Protein AF-F4D5K7-F1 (afdb_monomer)

Nearest PDB structures (foldseek):
  7n5a-assembly1_B  TM=2.564E-01  e=3.211E+00  Arabidopsis thaliana
  3zx6-assembly1_B  TM=2.500E-01  e=8.497E+00  Archaeoglobus fulgidus DSM 4304

Radius of gyration: 48.12 Å; Cα contacts (8 Å, |Δi|>4): 92; chains: 1; bounding box: 113×35×140 Å

Foldseek 3Di:
DPPVVVVVVVVVVVCVVPPPVNCCVVVCVVVVVCCVPPPVVVVVVVVVVVVVVVVVVVLVVLVVVLVVVCCVPQVVVLVVVLVVLVVVLVVQLVVLVVVLVVQLCVQLVVLVVVLVVVLVVVLVVVVVVVDDPVVSVVVSVVSVVVSVVVSVVSSVVSLVVSLVVSLVSNLVSVVVSLVSLVVSLVSVQQDDGPSRDHDGDPDDSPDDSVVVSVVSVVVSVVSCVVVVVVVVVVVVPD

pLDDT: mean 81.17, std 12.59, range [33.88, 93.0]

Organism: NCBI:txid585538

Structure (mmCIF, N/CA/C/O backbone):
data_AF-F4D5K7-F1
#
_entry.id   AF-F4D5K7-F1
#
loop_
_atom_site.group_PDB
_atom_site.id
_atom_site.type_symbol
_atom_site.label_atom_id
_atom_site.label_alt_id
_atom_site.label_comp_id
_atom_site.label_asym_id
_atom_site.label_entity_id
_atom_site.label_seq_id
_atom_site.pdbx_PDB_ins_code
_atom_site.Cartn_x
_atom_site.Cartn_y
_atom_site.Cartn_z
_atom_site.occupancy
_atom_site.B_iso_or_equiv
_atom_site.auth_seq_id
_atom_site.auth_comp_id
_atom_site.auth_asym_id
_atom_site.auth_atom_id
_atom_site.pdbx_PDB_model_num
ATOM 1 N N . MET A 1 1 ? 72.194 27.442 -65.075 1.00 50.44 1 MET A N 1
ATOM 2 C CA . MET A 1 1 ? 71.090 27.425 -66.059 1.00 50.44 1 MET A CA 1
ATOM 3 C C . MET A 1 1 ? 69.803 27.308 -65.268 1.00 50.44 1 MET A C 1
ATOM 5 O O . MET A 1 1 ? 69.753 26.455 -64.394 1.00 50.44 1 MET A O 1
ATOM 9 N N . LEU A 1 2 ? 68.841 28.211 -65.470 1.00 51.75 2 LEU A N 1
ATOM 10 C CA . LEU A 1 2 ? 67.564 28.184 -64.749 1.00 51.75 2 LEU A CA 1
ATOM 11 C C . LEU A 1 2 ? 66.721 27.008 -65.289 1.00 51.75 2 LEU A C 1
ATOM 13 O O . LEU A 1 2 ? 66.330 27.071 -66.461 1.00 51.75 2 LEU A O 1
ATOM 17 N N . PRO A 1 3 ? 66.452 25.957 -64.486 1.00 57.88 3 PRO A N 1
ATOM 18 C CA . PRO A 1 3 ? 65.770 24.730 -64.930 1.00 57.88 3 PRO A CA 1
ATOM 19 C C . PRO A 1 3 ? 64.369 24.975 -65.504 1.00 57.88 3 PRO A C 1
ATOM 21 O O . PRO A 1 3 ? 63.861 24.185 -66.295 1.00 57.88 3 PRO A O 1
ATOM 24 N N . GLU A 1 4 ? 63.754 26.096 -65.135 1.00 59.81 4 GLU A N 1
ATOM 25 C CA . GLU A 1 4 ? 62.434 26.493 -65.612 1.00 59.81 4 GLU A CA 1
ATOM 26 C C . GLU A 1 4 ? 62.419 26.791 -67.117 1.00 59.81 4 GLU A C 1
ATOM 28 O O . GLU A 1 4 ? 61.474 26.414 -67.807 1.00 59.81 4 GLU A O 1
ATOM 33 N N . SER A 1 5 ? 63.472 27.406 -67.667 1.00 69.94 5 SER A N 1
ATOM 34 C CA . SER A 1 5 ? 63.449 27.882 -69.060 1.00 69.94 5 SER A CA 1
ATOM 35 C C . SER A 1 5 ? 63.422 26.755 -70.103 1.00 69.94 5 SER A C 1
ATOM 37 O O . SER A 1 5 ? 62.760 26.892 -71.134 1.00 69.94 5 SER A O 1
ATOM 39 N N . ASP A 1 6 ? 64.071 25.621 -69.824 1.00 78.06 6 ASP A N 1
ATOM 40 C CA . ASP A 1 6 ? 64.085 24.462 -70.724 1.00 78.06 6 ASP A CA 1
ATOM 41 C C . ASP A 1 6 ? 62.789 23.652 -70.629 1.00 78.06 6 ASP A C 1
ATOM 43 O O . ASP A 1 6 ? 62.284 23.172 -71.646 1.00 78.06 6 ASP A O 1
ATOM 47 N N . PHE A 1 7 ? 62.185 23.570 -69.439 1.00 82.25 7 PHE A N 1
ATOM 48 C CA . PHE A 1 7 ? 60.860 22.979 -69.265 1.00 82.25 7 PHE A CA 1
ATOM 49 C C . PHE A 1 7 ? 59.802 23.728 -70.084 1.00 82.25 7 PHE A C 1
ATOM 51 O O . PHE A 1 7 ? 59.058 23.101 -70.840 1.00 82.25 7 PHE A O 1
ATOM 58 N N . TYR A 1 8 ? 59.763 25.063 -70.000 1.00 82.31 8 TYR A N 1
ATOM 59 C CA . TYR A 1 8 ? 58.801 25.864 -70.762 1.00 82.31 8 TYR A CA 1
ATOM 60 C C . TYR A 1 8 ? 59.018 25.752 -72.278 1.00 82.31 8 TYR A C 1
ATOM 62 O O . TYR A 1 8 ? 58.044 25.593 -73.013 1.00 82.31 8 TYR A O 1
ATOM 70 N N . LYS A 1 9 ? 60.273 25.738 -72.751 1.00 82.94 9 LYS A N 1
ATOM 71 C CA . LYS A 1 9 ? 60.591 25.517 -74.175 1.00 82.94 9 LYS A CA 1
ATOM 72 C C . LYS A 1 9 ? 60.162 24.135 -74.664 1.00 82.94 9 LYS A C 1
ATOM 74 O O . LYS A 1 9 ? 59.579 24.021 -75.740 1.00 82.94 9 LYS A O 1
ATOM 79 N N . ASN A 1 10 ? 60.426 23.086 -73.888 1.00 83.81 10 ASN A N 1
ATOM 80 C CA . ASN A 1 10 ? 60.036 21.721 -74.245 1.00 83.81 10 ASN A CA 1
ATOM 81 C C . ASN A 1 10 ? 58.513 21.540 -74.210 1.00 83.81 10 ASN A C 1
ATOM 83 O O . ASN A 1 10 ? 57.954 20.914 -75.107 1.00 83.81 10 ASN A O 1
ATOM 87 N N . LYS A 1 11 ? 57.831 22.152 -73.235 1.00 82.94 11 LYS A N 1
ATOM 88 C CA . LYS A 1 11 ? 56.366 22.216 -73.182 1.00 82.94 11 LYS A CA 1
ATOM 89 C C . LYS A 1 11 ? 55.796 22.899 -74.425 1.00 82.94 11 LYS A C 1
ATOM 91 O O . LYS A 1 11 ? 54.847 22.389 -75.005 1.00 82.94 11 LYS A O 1
ATOM 96 N N . GLN A 1 12 ? 56.375 24.021 -74.848 1.00 81.81 12 GLN A N 1
ATOM 97 C CA . GLN A 1 12 ? 55.914 24.751 -76.028 1.00 81.81 12 GLN A CA 1
ATOM 98 C C . GLN A 1 12 ? 56.064 23.914 -77.307 1.00 81.81 12 GLN A C 1
ATOM 100 O O . GLN A 1 12 ? 55.088 23.752 -78.029 1.00 81.81 12 GLN A O 1
ATOM 105 N N . LYS A 1 13 ? 57.224 23.275 -77.517 1.00 84.00 13 LYS A N 1
ATOM 106 C CA . LYS A 1 13 ? 57.445 22.349 -78.646 1.00 84.00 13 LYS A CA 1
ATOM 107 C C . LYS A 1 13 ? 56.485 21.156 -78.643 1.00 84.00 13 LYS A C 1
ATOM 109 O O . LYS A 1 13 ? 56.036 20.714 -79.693 1.00 84.00 13 LYS A O 1
ATOM 114 N N . PHE A 1 14 ? 56.168 20.623 -77.465 1.00 83.31 14 PHE A N 1
ATOM 115 C CA . PHE A 1 14 ? 55.201 19.536 -77.327 1.00 83.31 14 PHE A CA 1
ATOM 116 C C . PHE A 1 14 ? 53.781 19.984 -77.700 1.00 83.31 14 PHE A C 1
ATOM 118 O O . PHE A 1 14 ? 53.085 19.266 -78.413 1.00 83.31 14 PHE A O 1
ATOM 125 N N . LEU A 1 15 ? 53.373 21.181 -77.265 1.00 83.38 15 LEU A N 1
ATOM 126 C CA . LEU A 1 15 ? 52.055 21.751 -77.563 1.00 83.38 15 LEU A CA 1
ATOM 127 C C . LEU A 1 15 ? 51.905 22.237 -79.015 1.00 83.38 15 LEU A C 1
ATOM 129 O O . LEU A 1 15 ? 50.786 22.322 -79.515 1.00 83.38 15 LEU A O 1
ATOM 133 N N . GLU A 1 16 ? 53.013 22.524 -79.702 1.00 82.75 16 GLU A N 1
ATOM 134 C CA . GLU A 1 16 ? 53.033 22.746 -81.155 1.00 82.75 16 GLU A CA 1
ATOM 135 C C . GLU A 1 16 ? 52.698 21.463 -81.935 1.00 82.75 16 GLU A C 1
ATOM 137 O O . GLU A 1 16 ? 52.062 21.539 -82.985 1.00 82.75 16 GLU A O 1
ATOM 142 N N . PHE A 1 17 ? 53.089 20.291 -81.415 1.00 80.56 17 PHE A N 1
ATOM 143 C CA . PHE A 1 17 ? 52.845 18.990 -82.049 1.00 80.56 17 PHE A CA 1
ATOM 144 C C . PHE A 1 17 ? 51.504 18.363 -81.636 1.00 80.56 17 PHE A C 1
ATOM 146 O O . PHE A 1 17 ? 50.812 17.781 -82.466 1.00 80.56 17 PHE A O 1
ATOM 153 N N . PHE A 1 18 ? 51.123 18.499 -80.363 1.00 80.62 18 PHE A N 1
ATOM 154 C CA . PHE A 1 18 ? 49.835 18.065 -79.827 1.00 80.62 18 PHE A CA 1
ATOM 155 C C . PHE A 1 18 ? 49.090 19.258 -79.241 1.00 80.62 18 PHE A C 1
ATOM 157 O O . PHE A 1 18 ? 49.419 19.738 -78.153 1.00 80.62 18 PHE A O 1
ATOM 164 N N . LYS A 1 19 ? 48.048 19.715 -79.939 1.00 85.62 19 LYS A N 1
ATOM 165 C CA . LYS A 1 19 ? 47.222 20.822 -79.449 1.00 85.62 19 LYS A CA 1
ATOM 166 C C . LYS A 1 19 ? 46.573 20.460 -78.113 1.00 85.62 19 LYS A C 1
ATOM 168 O O . LYS A 1 19 ? 46.226 19.305 -77.860 1.00 85.62 19 LYS A O 1
ATOM 173 N N . VAL A 1 20 ? 46.382 21.467 -77.265 1.00 80.88 20 VAL A N 1
ATOM 174 C CA . VAL A 1 20 ? 45.812 21.311 -75.917 1.00 80.88 20 VAL A CA 1
ATOM 175 C C . VAL A 1 20 ? 44.449 20.616 -75.967 1.00 80.88 20 VAL A C 1
ATOM 177 O O . VAL A 1 20 ? 44.166 19.758 -75.134 1.00 80.88 20 VAL A O 1
ATOM 180 N N . GLU A 1 21 ? 43.630 20.922 -76.970 1.00 79.88 21 GLU A N 1
ATOM 181 C CA . GLU A 1 21 ? 42.302 20.339 -77.157 1.00 79.88 21 GLU A CA 1
ATOM 182 C C . GLU A 1 21 ? 42.375 18.849 -77.518 1.00 79.88 21 GLU A C 1
ATOM 184 O O . GLU A 1 21 ? 41.589 18.052 -77.007 1.00 79.88 21 GLU A O 1
ATOM 189 N N . GLU A 1 22 ? 43.349 18.447 -78.342 1.00 82.69 22 GLU A N 1
ATOM 190 C CA . GLU A 1 22 ? 43.575 17.038 -78.685 1.00 82.69 22 GLU A CA 1
ATOM 191 C C . GLU A 1 22 ? 44.079 16.240 -77.482 1.00 82.69 22 GLU A C 1
ATOM 193 O O . GLU A 1 22 ? 43.657 15.101 -77.276 1.00 82.69 22 GLU A O 1
ATOM 198 N N . LEU A 1 23 ? 44.944 16.837 -76.657 1.00 85.12 23 LEU A N 1
ATOM 199 C CA . LEU A 1 23 ? 45.414 16.235 -75.408 1.00 85.12 23 LEU A CA 1
ATOM 200 C C . LEU A 1 23 ? 44.280 16.101 -74.388 1.00 85.12 23 LEU A C 1
ATOM 202 O O . LEU A 1 23 ? 44.156 15.063 -73.739 1.00 85.12 23 LEU A O 1
ATOM 206 N N . LEU A 1 24 ? 43.424 17.116 -74.261 1.00 83.19 24 LEU A N 1
ATOM 207 C CA . LEU A 1 24 ? 42.264 17.081 -73.371 1.00 83.19 24 LEU A CA 1
ATOM 208 C C . LEU A 1 24 ? 41.250 16.015 -73.812 1.00 83.19 24 LEU A C 1
ATOM 210 O O . LEU A 1 24 ? 40.697 15.306 -72.971 1.00 83.19 24 LEU A O 1
ATOM 214 N N . LEU A 1 25 ? 41.052 15.863 -75.125 1.00 82.75 25 LEU A N 1
ATOM 215 C CA . LEU A 1 25 ? 40.188 14.835 -75.697 1.00 82.75 25 LEU A CA 1
ATOM 216 C C . LEU A 1 25 ? 40.771 13.426 -75.503 1.00 82.75 25 LEU A C 1
ATOM 218 O O . LEU A 1 25 ? 40.071 12.544 -75.014 1.00 82.75 25 LEU A O 1
ATOM 222 N N . LYS A 1 26 ? 42.053 13.211 -75.834 1.00 84.62 26 LYS A N 1
ATOM 223 C CA . LYS A 1 26 ? 42.730 11.902 -75.723 1.00 84.62 26 LYS A CA 1
ATOM 224 C C . LYS A 1 26 ? 42.971 11.456 -74.281 1.00 84.62 26 LYS A C 1
ATOM 226 O O . LYS A 1 26 ? 43.040 10.261 -74.024 1.00 84.62 26 LYS A O 1
ATOM 231 N N . SER A 1 27 ? 43.127 12.392 -73.346 1.00 86.38 27 SER A N 1
ATOM 232 C CA . SER A 1 27 ? 43.318 12.076 -71.922 1.00 86.38 27 SER A CA 1
ATOM 233 C C . SER A 1 27 ? 42.022 11.711 -71.204 1.00 86.38 27 SER A C 1
ATOM 235 O O . SER A 1 27 ? 42.079 11.272 -70.058 1.00 86.38 27 SER A O 1
ATOM 237 N N . HIS A 1 28 ? 40.861 11.910 -71.842 1.00 88.81 28 HIS A N 1
ATOM 238 C CA . HIS A 1 28 ? 39.544 11.686 -71.241 1.00 88.81 28 HIS A CA 1
ATOM 239 C C . HIS A 1 28 ? 39.323 12.475 -69.936 1.00 88.81 28 HIS A C 1
ATOM 241 O O . HIS A 1 28 ? 38.447 12.144 -69.138 1.00 88.81 28 HIS A O 1
ATOM 247 N N . PHE A 1 29 ? 40.080 13.555 -69.714 1.00 87.75 29 PHE A N 1
ATOM 248 C CA . PHE A 1 29 ? 40.065 14.285 -68.446 1.00 87.75 29 PHE A CA 1
ATOM 249 C C . PHE A 1 29 ? 38.691 14.899 -68.138 1.00 87.75 29 PHE A C 1
ATOM 251 O O . PHE A 1 29 ? 38.259 14.914 -66.988 1.00 87.75 29 PHE A O 1
ATOM 258 N N . LYS A 1 30 ? 37.956 15.331 -69.173 1.00 87.00 30 LYS A N 1
ATOM 259 C CA . LYS A 1 30 ? 36.576 15.817 -69.022 1.00 87.00 30 LYS A CA 1
ATOM 260 C C . LYS A 1 30 ? 35.619 14.708 -68.559 1.00 87.00 30 LYS A C 1
ATOM 262 O O . LYS A 1 30 ? 34.846 14.935 -67.636 1.00 87.00 30 LYS A O 1
ATOM 267 N N . GLN A 1 31 ? 35.738 13.507 -69.130 1.00 89.94 31 GLN A N 1
ATOM 268 C CA . GLN A 1 31 ? 34.932 12.340 -68.745 1.00 89.94 31 GLN A CA 1
ATOM 269 C C . GLN A 1 31 ? 35.255 11.880 -67.318 1.00 89.94 31 GLN A C 1
ATOM 271 O O . GLN A 1 31 ? 34.360 11.493 -66.574 1.00 89.94 31 GLN A O 1
ATOM 276 N N . LEU A 1 32 ? 36.525 11.968 -66.905 1.00 89.44 32 LEU A N 1
ATOM 277 C CA . LEU A 1 32 ? 36.924 11.730 -65.519 1.00 89.44 32 LEU A CA 1
ATOM 278 C C . LEU A 1 32 ? 36.292 12.757 -64.565 1.00 89.44 32 LEU A C 1
ATOM 280 O O . LEU A 1 32 ? 35.795 12.377 -63.507 1.00 89.44 32 LEU A O 1
ATOM 284 N N . GLY A 1 33 ? 36.289 14.040 -64.939 1.00 88.94 33 GLY A N 1
ATOM 285 C CA . GLY A 1 33 ? 35.637 15.102 -64.169 1.00 88.94 33 GLY A CA 1
ATOM 286 C C . GLY A 1 33 ? 34.134 14.868 -63.994 1.00 88.94 33 GLY A C 1
ATOM 287 O O . GLY A 1 33 ? 33.640 14.924 -62.868 1.00 88.94 33 GLY A O 1
ATOM 288 N N . GLU A 1 34 ? 33.432 14.535 -65.080 1.00 90.88 34 GLU A N 1
ATOM 289 C CA . GLU A 1 34 ? 32.002 14.183 -65.079 1.00 90.88 34 GLU A CA 1
ATOM 290 C C . GLU A 1 34 ? 31.733 12.936 -64.217 1.00 90.88 34 GLU A C 1
ATOM 292 O O . GLU A 1 34 ? 30.872 12.958 -63.338 1.00 90.88 34 GLU A O 1
ATOM 297 N N . PHE A 1 35 ? 32.537 11.875 -64.359 1.00 93.00 35 PHE A N 1
ATOM 298 C CA . PHE A 1 35 ? 32.420 10.669 -63.534 1.00 93.00 35 PHE A CA 1
ATOM 299 C C . PHE A 1 35 ? 32.581 10.958 -62.035 1.00 93.00 35 PHE A C 1
ATOM 301 O O . PHE A 1 35 ? 31.815 10.441 -61.219 1.00 93.00 35 PHE A O 1
ATOM 308 N N . ILE A 1 36 ? 33.561 11.782 -61.650 1.00 89.94 36 ILE A N 1
ATOM 309 C CA . ILE A 1 36 ? 33.777 12.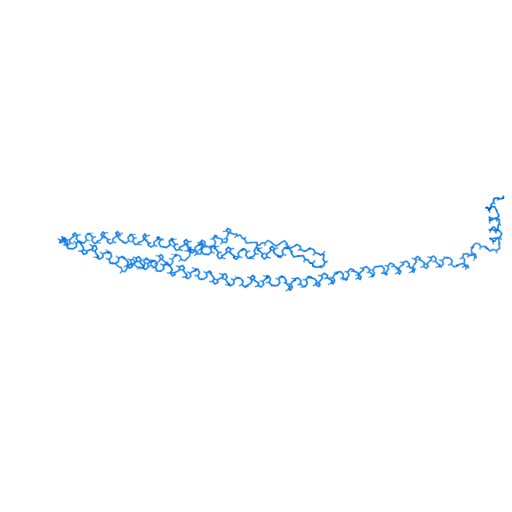147 -60.245 1.00 89.94 36 ILE A CA 1
ATOM 310 C C . ILE A 1 36 ? 32.589 12.958 -59.711 1.00 89.94 36 ILE A C 1
ATOM 312 O O . ILE A 1 36 ? 32.083 12.645 -58.631 1.00 89.94 36 ILE A O 1
ATOM 316 N N . ALA A 1 37 ? 32.152 13.980 -60.452 1.00 89.75 37 ALA A N 1
ATOM 317 C CA . ALA A 1 37 ? 31.130 14.921 -60.002 1.00 89.75 37 ALA A CA 1
ATOM 318 C C . ALA A 1 37 ? 29.726 14.304 -59.950 1.00 89.75 37 ALA A C 1
ATOM 320 O O . ALA A 1 37 ? 28.999 14.536 -58.986 1.00 89.75 37 ALA A O 1
ATOM 321 N N . GLU A 1 38 ? 29.363 13.509 -60.954 1.00 89.25 38 GLU A N 1
ATOM 322 C CA . GLU A 1 38 ? 27.996 13.009 -61.118 1.00 89.25 38 GLU A CA 1
ATOM 323 C C . GLU A 1 38 ? 27.862 11.572 -60.616 1.00 89.25 38 GLU A C 1
ATOM 325 O O . GLU A 1 38 ? 26.951 11.253 -59.865 1.00 89.25 38 GLU A O 1
ATOM 330 N N . THR A 1 39 ? 28.802 10.684 -60.947 1.00 87.19 39 THR A N 1
ATOM 331 C CA . THR A 1 39 ? 28.645 9.257 -60.619 1.00 87.19 39 THR A CA 1
ATOM 332 C C . THR A 1 39 ? 29.220 8.906 -59.250 1.00 87.19 39 THR A C 1
ATOM 334 O O . THR A 1 39 ? 28.552 8.272 -58.428 1.00 87.19 39 THR A O 1
ATOM 337 N N . LEU A 1 40 ? 30.472 9.274 -58.975 1.00 90.12 40 LEU A N 1
ATOM 338 C CA . LEU A 1 40 ? 31.153 8.883 -57.740 1.00 90.12 40 LEU A CA 1
ATOM 339 C C . LEU A 1 40 ? 30.602 9.646 -56.527 1.00 90.12 40 LEU A C 1
ATOM 341 O O . LEU A 1 40 ? 30.355 9.045 -55.475 1.00 90.12 40 LEU A O 1
ATOM 345 N N . LEU A 1 41 ? 30.384 10.957 -56.663 1.00 89.06 41 LEU A N 1
ATOM 346 C CA . LEU A 1 41 ? 29.887 11.797 -55.574 1.00 89.06 41 LEU A CA 1
ATOM 347 C C . LEU A 1 41 ? 28.440 11.453 -55.187 1.00 89.06 41 LEU A C 1
ATOM 349 O O . LEU A 1 41 ? 28.144 11.332 -53.999 1.00 89.06 41 LEU A O 1
ATOM 353 N N . GLU A 1 42 ? 27.541 11.231 -56.148 1.00 87.06 42 GLU A N 1
ATOM 354 C CA . GLU A 1 42 ? 26.158 10.843 -55.836 1.00 87.06 42 GLU A CA 1
ATOM 355 C C . GLU A 1 42 ? 26.082 9.454 -55.194 1.00 87.06 42 GLU A C 1
ATOM 357 O O . GLU A 1 42 ? 25.440 9.280 -54.153 1.00 87.06 42 GLU A O 1
ATOM 362 N N . ASN A 1 43 ? 26.803 8.469 -55.744 1.00 89.31 43 ASN A N 1
ATOM 363 C CA . ASN A 1 43 ? 26.834 7.117 -55.183 1.00 89.31 43 ASN A CA 1
ATOM 364 C C . ASN A 1 43 ? 27.433 7.084 -53.772 1.00 89.31 43 ASN A C 1
ATOM 366 O O . ASN A 1 43 ? 26.929 6.369 -52.902 1.00 89.31 43 ASN A O 1
ATOM 370 N N . SER A 1 44 ? 28.500 7.849 -53.524 1.00 86.75 44 SER A N 1
ATOM 371 C CA . SER A 1 44 ? 29.099 7.943 -52.188 1.00 86.75 44 SER A CA 1
ATOM 372 C C . SER A 1 44 ? 28.148 8.604 -51.188 1.00 86.75 44 SER A C 1
ATOM 374 O O . SER A 1 44 ? 27.956 8.057 -50.102 1.00 86.75 44 SER A O 1
ATOM 376 N N . ARG A 1 45 ? 27.466 9.697 -51.561 1.00 89.56 45 ARG A N 1
ATOM 377 C CA . ARG A 1 45 ? 26.427 10.329 -50.727 1.00 89.56 45 ARG A CA 1
ATOM 378 C C . ARG A 1 45 ? 25.309 9.352 -50.373 1.00 89.56 45 ARG A C 1
ATOM 380 O O . ARG A 1 45 ? 24.982 9.216 -49.196 1.00 89.56 45 ARG A O 1
ATOM 387 N N . LYS A 1 46 ? 24.775 8.621 -51.357 1.00 92.12 46 LYS A N 1
ATOM 388 C CA . LYS A 1 46 ? 23.728 7.612 -51.136 1.00 92.12 46 LYS A CA 1
ATOM 389 C C . LYS A 1 46 ? 24.173 6.538 -50.138 1.00 92.12 46 LYS A C 1
ATOM 391 O O . LYS A 1 46 ? 23.457 6.272 -49.178 1.00 92.12 46 LYS A O 1
ATOM 396 N N . LYS A 1 47 ? 25.379 5.982 -50.310 1.00 87.31 47 LYS A N 1
ATOM 397 C CA . LYS A 1 47 ? 25.945 4.969 -49.399 1.00 87.31 47 LYS A CA 1
ATOM 398 C C . LYS A 1 47 ? 26.181 5.501 -47.983 1.00 87.31 47 LYS A C 1
ATOM 400 O O . LYS A 1 47 ? 25.982 4.766 -47.018 1.00 87.31 47 LYS A O 1
ATOM 405 N N . ILE A 1 48 ? 26.604 6.759 -47.842 1.00 85.12 48 ILE A N 1
ATOM 406 C CA . ILE A 1 48 ? 26.786 7.402 -46.532 1.00 85.12 48 ILE A CA 1
ATOM 407 C C . ILE A 1 48 ? 25.440 7.542 -45.816 1.00 85.12 48 ILE A C 1
ATOM 409 O O . ILE A 1 48 ? 25.341 7.177 -44.645 1.00 85.12 48 ILE A O 1
ATOM 413 N N . ILE A 1 49 ? 24.407 8.020 -46.516 1.00 87.69 49 ILE A N 1
ATOM 414 C CA . ILE A 1 49 ? 23.053 8.149 -45.961 1.00 87.69 49 ILE A CA 1
ATOM 415 C C . ILE A 1 49 ? 22.526 6.777 -45.533 1.00 87.69 49 ILE A C 1
ATOM 417 O O . ILE A 1 49 ? 22.131 6.617 -44.383 1.00 87.69 49 ILE A O 1
ATOM 421 N N . GLU A 1 50 ? 22.601 5.773 -46.408 1.00 87.06 50 GLU A N 1
ATOM 422 C CA . GLU A 1 50 ? 22.148 4.409 -46.116 1.00 87.06 50 GLU A CA 1
ATOM 423 C C . GLU A 1 50 ? 22.878 3.804 -44.904 1.00 87.06 50 GLU A C 1
ATOM 425 O O . GLU A 1 50 ? 22.251 3.267 -43.992 1.00 87.06 50 GLU A O 1
ATOM 430 N N . SER A 1 51 ? 24.204 3.956 -44.837 1.00 89.12 51 SER A N 1
ATOM 431 C CA . SER A 1 51 ? 25.008 3.506 -43.695 1.00 89.12 51 SER A CA 1
ATOM 432 C C . SER A 1 51 ? 24.605 4.202 -42.391 1.00 89.12 51 SER A C 1
ATOM 434 O O . SER A 1 51 ? 24.466 3.546 -41.357 1.00 89.12 51 SER A O 1
ATOM 436 N N . ASN A 1 52 ? 24.369 5.516 -42.426 1.00 85.81 52 ASN A N 1
ATOM 437 C CA . ASN A 1 52 ? 23.925 6.277 -41.260 1.00 85.81 52 ASN A CA 1
ATOM 438 C C . ASN A 1 52 ? 22.513 5.870 -40.815 1.00 85.81 52 ASN A C 1
ATOM 440 O O . ASN A 1 52 ? 22.302 5.663 -39.620 1.00 85.81 52 ASN A O 1
ATOM 444 N N . CYS A 1 53 ? 21.577 5.674 -41.750 1.00 86.19 53 CYS A N 1
ATOM 445 C CA . CYS A 1 53 ? 20.240 5.153 -41.461 1.00 86.19 53 CYS A CA 1
ATOM 446 C C . CYS A 1 53 ? 20.308 3.768 -40.809 1.00 86.19 53 CYS A C 1
ATOM 448 O O . CYS A 1 53 ? 19.670 3.548 -39.785 1.00 86.19 53 CYS A O 1
ATOM 450 N N . ASN A 1 54 ? 21.141 2.863 -41.328 1.00 85.62 54 ASN A N 1
ATOM 451 C CA . ASN A 1 54 ? 21.325 1.529 -40.753 1.00 85.62 54 ASN A CA 1
ATOM 452 C C . ASN A 1 54 ? 21.920 1.576 -39.337 1.00 85.62 54 ASN A C 1
ATOM 454 O O . ASN A 1 54 ? 21.534 0.790 -38.472 1.00 85.62 54 ASN A O 1
ATOM 458 N N . LYS A 1 55 ? 22.852 2.499 -39.069 1.00 84.75 55 LYS A N 1
ATOM 459 C CA . LYS A 1 55 ? 23.383 2.720 -37.714 1.00 84.75 55 LYS A CA 1
ATOM 460 C C . LYS A 1 55 ? 22.306 3.251 -36.769 1.00 84.75 55 LYS A C 1
ATOM 462 O O . LYS A 1 55 ? 22.188 2.741 -35.659 1.00 84.75 55 LYS A O 1
ATOM 467 N N . ALA A 1 56 ? 21.516 4.230 -37.210 1.00 77.75 56 ALA A N 1
ATOM 468 C CA . ALA A 1 56 ? 20.411 4.777 -36.428 1.00 77.75 56 ALA A CA 1
ATOM 469 C C . ALA A 1 56 ? 19.352 3.706 -36.121 1.00 77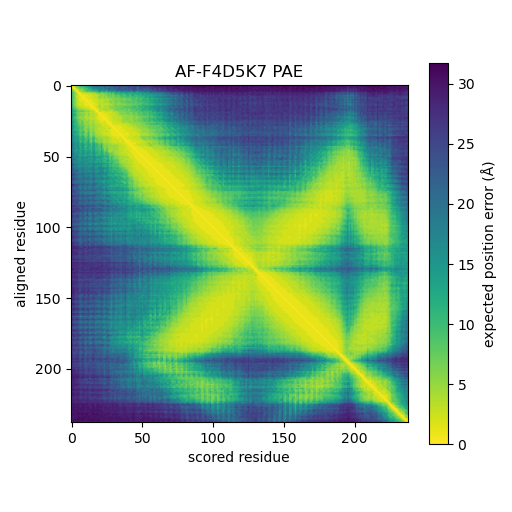.75 56 ALA A C 1
ATOM 471 O O . ALA A 1 56 ? 18.946 3.568 -34.970 1.00 77.75 56 ALA A O 1
ATOM 472 N N . LEU A 1 57 ? 18.979 2.888 -37.113 1.00 84.56 57 LEU A N 1
ATOM 473 C CA . LEU A 1 57 ? 18.029 1.789 -36.946 1.00 84.56 57 LEU A CA 1
ATOM 474 C C . LEU A 1 57 ? 18.496 0.801 -35.871 1.00 84.56 57 LEU A C 1
ATOM 476 O O . LEU A 1 57 ? 17.733 0.489 -34.967 1.00 84.56 57 LEU A O 1
ATOM 480 N N . LYS A 1 58 ? 19.771 0.393 -35.890 1.00 84.00 58 LYS A N 1
ATOM 481 C CA . LYS A 1 58 ? 20.335 -0.499 -34.860 1.00 84.00 58 LYS A CA 1
ATOM 482 C C . LYS A 1 58 ? 20.269 0.089 -33.449 1.00 84.00 58 LYS A C 1
ATOM 484 O O . LYS A 1 58 ? 20.052 -0.645 -32.486 1.00 84.00 58 LYS A O 1
ATOM 489 N N . VAL A 1 59 ? 20.473 1.401 -33.304 1.00 81.62 59 VAL A N 1
ATOM 490 C CA . VAL A 1 59 ? 20.332 2.085 -32.006 1.00 81.62 59 VAL A CA 1
ATOM 491 C C . VAL A 1 59 ? 18.873 2.066 -31.550 1.00 81.62 59 VAL A C 1
ATOM 493 O O . VAL A 1 59 ? 18.614 1.763 -30.386 1.00 81.62 59 VAL A O 1
ATOM 496 N N . ILE A 1 60 ? 17.928 2.319 -32.461 1.00 80.19 60 ILE A N 1
ATOM 497 C CA . ILE A 1 60 ? 16.487 2.267 -32.179 1.00 80.19 60 ILE A CA 1
ATOM 498 C C . ILE A 1 60 ? 16.052 0.849 -31.788 1.00 80.19 60 ILE A C 1
ATOM 500 O O . ILE A 1 60 ? 15.372 0.687 -30.781 1.00 80.19 60 ILE A O 1
ATOM 504 N N . GLU A 1 61 ? 16.482 -0.184 -32.515 1.00 84.19 61 GLU A N 1
ATOM 505 C CA . GLU A 1 61 ? 16.185 -1.588 -32.193 1.00 84.19 61 GLU A CA 1
ATOM 506 C C . GLU A 1 61 ? 16.711 -1.974 -30.805 1.00 84.19 61 GLU A C 1
ATOM 508 O O . GLU A 1 61 ? 16.008 -2.614 -30.016 1.00 84.19 61 GLU A O 1
ATOM 513 N N . LYS A 1 62 ? 17.940 -1.548 -30.470 1.00 82.75 62 LYS A N 1
ATOM 514 C CA . LYS A 1 62 ? 18.516 -1.760 -29.137 1.00 82.75 62 LYS A CA 1
ATOM 515 C C . LYS A 1 62 ? 17.684 -1.054 -28.067 1.00 82.75 62 LYS A C 1
ATOM 517 O O . LYS A 1 62 ? 17.358 -1.676 -27.060 1.00 82.75 62 LYS A O 1
ATOM 522 N N . LEU A 1 63 ? 17.320 0.208 -28.291 1.00 81.06 63 LEU A N 1
ATOM 523 C CA . LEU A 1 63 ? 16.490 0.984 -27.372 1.00 81.06 63 LEU A CA 1
ATOM 524 C C . LEU A 1 63 ? 15.118 0.329 -27.162 1.00 81.06 63 LEU A C 1
ATOM 526 O O . LEU A 1 63 ? 14.704 0.153 -26.020 1.00 81.06 63 LEU A O 1
ATOM 530 N N . GLN A 1 64 ? 14.447 -0.099 -28.235 1.00 82.62 64 GLN A N 1
ATOM 531 C CA . GLN A 1 64 ? 13.157 -0.786 -28.168 1.00 82.62 64 GLN A CA 1
ATOM 532 C C . GLN A 1 64 ? 13.249 -2.054 -27.316 1.00 82.62 64 GLN A C 1
ATOM 534 O O . GLN A 1 64 ? 12.439 -2.246 -26.412 1.00 82.62 64 GLN A O 1
ATOM 539 N N . LYS A 1 65 ? 14.268 -2.893 -27.548 1.00 86.62 65 LYS A N 1
ATOM 540 C CA . LYS A 1 65 ? 14.486 -4.112 -26.761 1.00 86.62 65 LYS A CA 1
ATOM 541 C C . LYS A 1 65 ? 14.706 -3.805 -25.279 1.00 86.62 65 LYS A C 1
ATOM 543 O O . LYS A 1 65 ? 14.166 -4.516 -24.428 1.00 86.62 65 LYS A O 1
ATOM 548 N N . THR A 1 66 ? 15.472 -2.761 -24.962 1.00 83.12 66 THR A N 1
ATOM 549 C CA . THR A 1 66 ? 15.697 -2.357 -23.570 1.00 83.12 66 THR A CA 1
ATOM 550 C C . THR A 1 66 ? 14.415 -1.833 -22.928 1.00 83.12 66 THR A C 1
ATOM 552 O O . THR A 1 66 ? 14.092 -2.263 -21.827 1.00 83.12 66 THR A O 1
ATOM 555 N N . ILE A 1 67 ? 13.633 -1.000 -23.625 1.00 83.38 67 ILE A N 1
ATOM 556 C CA . ILE A 1 67 ? 12.328 -0.517 -23.144 1.00 83.38 67 ILE A CA 1
ATOM 557 C C . ILE A 1 67 ? 11.390 -1.692 -22.848 1.00 83.38 67 ILE A C 1
ATOM 559 O O . ILE A 1 67 ? 10.845 -1.769 -21.749 1.00 83.38 67 ILE A O 1
ATOM 563 N N . THR A 1 68 ? 11.235 -2.636 -23.782 1.00 88.00 68 THR A N 1
ATOM 564 C CA . THR A 1 68 ? 10.396 -3.829 -23.576 1.00 88.00 68 THR A CA 1
ATOM 565 C C . THR A 1 68 ? 10.856 -4.625 -22.357 1.00 88.00 68 THR A C 1
ATOM 567 O O . THR A 1 68 ? 10.047 -4.979 -21.504 1.00 88.00 68 THR A O 1
ATOM 570 N N . THR A 1 69 ? 12.166 -4.839 -22.227 1.00 87.50 69 THR A N 1
ATOM 571 C CA . THR A 1 69 ? 12.747 -5.570 -21.093 1.00 87.50 69 THR A CA 1
ATOM 572 C C . THR A 1 69 ? 12.486 -4.859 -19.764 1.00 87.50 69 THR A C 1
ATOM 574 O O . THR A 1 69 ? 12.137 -5.505 -18.779 1.00 87.50 69 THR A O 1
ATOM 577 N N . THR A 1 70 ? 12.624 -3.536 -19.720 1.00 85.00 70 THR A N 1
ATOM 578 C CA . THR A 1 70 ? 12.354 -2.718 -18.533 1.00 85.00 70 THR A CA 1
ATOM 579 C C . THR A 1 70 ? 10.880 -2.746 -18.141 1.00 85.00 70 THR A C 1
ATOM 581 O O . THR A 1 70 ? 10.566 -2.907 -16.961 1.00 85.00 70 THR A O 1
ATOM 584 N N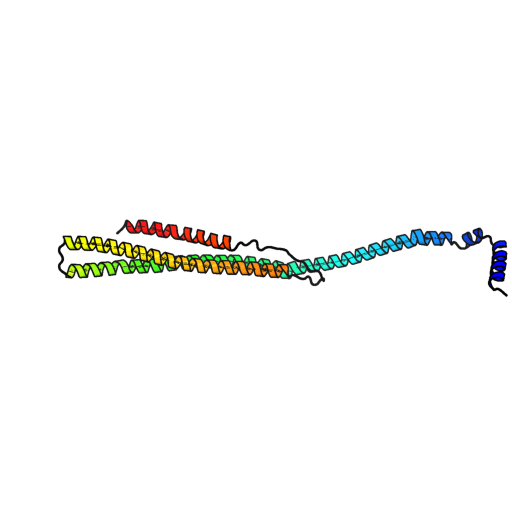 . ILE A 1 71 ? 9.970 -2.656 -19.117 1.00 86.69 71 ILE A N 1
ATOM 585 C CA . ILE A 1 71 ? 8.531 -2.795 -18.872 1.00 86.69 71 ILE A CA 1
ATOM 586 C C . ILE A 1 71 ? 8.239 -4.154 -18.230 1.00 86.69 71 ILE A C 1
ATOM 588 O O . ILE A 1 71 ? 7.561 -4.219 -17.207 1.00 86.69 71 ILE A O 1
ATOM 592 N N . ASP A 1 72 ? 8.779 -5.231 -18.799 1.00 90.94 72 ASP A N 1
ATOM 593 C CA . ASP A 1 72 ? 8.494 -6.588 -18.337 1.00 90.94 72 ASP A CA 1
ATOM 594 C C . ASP A 1 72 ? 9.128 -6.921 -16.983 1.00 90.94 72 ASP A C 1
ATOM 596 O O . ASP A 1 72 ? 8.528 -7.645 -16.190 1.00 90.94 72 ASP A O 1
ATOM 600 N N . ARG A 1 73 ? 10.332 -6.407 -16.705 1.00 88.69 73 ARG A N 1
ATOM 601 C CA . ARG A 1 73 ? 11.105 -6.765 -15.504 1.00 88.69 73 ARG A CA 1
ATOM 602 C C . ARG A 1 73 ? 10.915 -5.821 -14.326 1.00 88.69 73 ARG A C 1
ATOM 604 O O . ARG A 1 73 ? 11.184 -6.245 -13.209 1.00 88.69 73 ARG A O 1
ATOM 611 N N . GLN A 1 74 ? 10.527 -4.570 -14.561 1.00 85.88 74 GLN A N 1
ATOM 612 C CA . GLN A 1 74 ? 10.427 -3.557 -13.507 1.00 85.88 74 GLN A CA 1
ATOM 613 C C . GLN A 1 74 ? 9.002 -3.020 -13.405 1.00 85.88 74 GLN A C 1
ATOM 615 O O . GLN A 1 74 ? 8.351 -3.214 -12.385 1.00 85.88 74 GLN A O 1
ATOM 620 N N . ILE A 1 75 ? 8.466 -2.453 -14.490 1.00 87.25 75 ILE A N 1
ATOM 621 C CA . ILE A 1 75 ? 7.172 -1.752 -14.446 1.00 87.25 75 ILE A CA 1
ATOM 622 C C . ILE A 1 75 ? 6.011 -2.716 -14.161 1.00 87.25 75 ILE A C 1
ATOM 624 O O . ILE A 1 75 ? 5.211 -2.461 -13.263 1.00 87.25 75 ILE A O 1
ATOM 628 N N . LYS A 1 76 ? 5.915 -3.840 -14.887 1.00 91.44 76 LYS A N 1
ATOM 629 C CA . LYS A 1 76 ? 4.848 -4.836 -14.681 1.00 91.44 76 LYS A CA 1
ATOM 630 C C . LYS A 1 76 ? 4.848 -5.410 -13.255 1.00 91.44 76 LYS A C 1
ATOM 632 O O . LYS A 1 76 ? 3.776 -5.439 -12.652 1.00 91.44 76 LYS A O 1
ATOM 637 N N . PRO A 1 77 ? 5.991 -5.853 -12.691 1.00 91.38 77 PRO A N 1
ATOM 638 C CA . PRO A 1 77 ? 6.050 -6.284 -11.296 1.00 91.38 77 PRO A CA 1
ATOM 639 C C . PRO A 1 77 ? 5.633 -5.206 -10.295 1.00 91.38 77 PRO A C 1
ATOM 641 O O . PRO A 1 77 ? 4.829 -5.512 -9.423 1.00 91.38 77 PRO A O 1
ATOM 644 N N . THR A 1 78 ? 6.104 -3.963 -10.445 1.00 88.38 78 THR A N 1
ATOM 645 C CA . THR A 1 78 ? 5.730 -2.857 -9.547 1.00 88.38 78 THR A CA 1
ATOM 646 C C . THR A 1 78 ? 4.225 -2.585 -9.578 1.00 88.38 78 THR A C 1
ATOM 648 O O . THR A 1 78 ? 3.604 -2.458 -8.526 1.00 88.38 78 THR A O 1
ATOM 651 N N . ILE A 1 79 ? 3.603 -2.567 -10.764 1.00 89.00 79 ILE A N 1
ATOM 652 C CA . ILE A 1 79 ? 2.140 -2.434 -10.886 1.00 89.00 79 ILE A CA 1
ATOM 653 C C . ILE A 1 79 ? 1.439 -3.590 -10.170 1.00 89.00 79 ILE A C 1
ATOM 655 O O . ILE A 1 79 ? 0.544 -3.359 -9.364 1.00 89.00 79 ILE A O 1
ATOM 659 N N . LYS A 1 80 ? 1.882 -4.829 -10.409 1.00 91.94 80 LYS A N 1
ATOM 660 C CA . LYS A 1 80 ? 1.294 -6.018 -9.786 1.00 91.94 80 LYS A CA 1
ATOM 661 C C . LYS A 1 80 ? 1.426 -6.008 -8.259 1.00 91.94 80 LYS A C 1
ATOM 663 O O . LYS A 1 80 ? 0.528 -6.468 -7.563 1.00 91.94 80 LYS A O 1
ATOM 668 N N . GLU A 1 81 ? 2.541 -5.522 -7.724 1.00 91.00 81 GLU A N 1
ATOM 669 C CA . GLU A 1 81 ? 2.738 -5.376 -6.281 1.00 91.00 81 GLU A CA 1
ATOM 670 C C . GLU A 1 81 ? 1.741 -4.381 -5.679 1.00 91.00 81 GLU A C 1
ATOM 672 O O . GLU A 1 81 ? 1.107 -4.692 -4.672 1.00 91.00 81 GLU A O 1
ATOM 677 N N . LEU A 1 82 ? 1.531 -3.236 -6.333 1.00 88.56 82 LEU A N 1
ATOM 678 C CA . LEU A 1 82 ? 0.532 -2.250 -5.916 1.00 88.56 82 LEU A CA 1
ATOM 679 C C . LEU A 1 82 ? -0.901 -2.794 -6.015 1.00 88.56 82 LEU A C 1
ATOM 681 O O . LEU A 1 82 ? -1.688 -2.611 -5.086 1.00 88.56 82 LEU A O 1
ATOM 685 N N . GLU A 1 83 ? -1.224 -3.511 -7.094 1.00 88.50 83 GLU A N 1
ATOM 686 C CA . GLU A 1 83 ? -2.515 -4.191 -7.269 1.00 88.50 83 GLU A CA 1
ATOM 687 C C . GLU A 1 83 ? -2.767 -5.234 -6.176 1.00 88.50 83 GLU A C 1
ATOM 689 O O . GLU A 1 83 ? -3.893 -5.361 -5.709 1.00 88.50 83 GLU A O 1
ATOM 694 N N . ASN A 1 84 ? -1.732 -5.954 -5.729 1.00 90.44 84 ASN A N 1
ATOM 695 C CA . ASN A 1 84 ? -1.843 -6.925 -4.636 1.00 90.44 84 ASN A CA 1
ATOM 696 C C . ASN A 1 84 ? -1.890 -6.260 -3.252 1.00 90.44 84 ASN A C 1
ATOM 698 O O . ASN A 1 84 ? -2.524 -6.788 -2.340 1.00 90.44 84 ASN A O 1
ATOM 702 N N . ALA A 1 85 ? -1.229 -5.114 -3.076 1.00 89.69 85 ALA A N 1
ATOM 703 C CA . ALA A 1 85 ? -1.256 -4.359 -1.828 1.00 89.69 85 ALA A CA 1
ATOM 704 C C . ALA A 1 85 ? -2.634 -3.733 -1.561 1.00 89.69 85 ALA A C 1
ATOM 706 O O . ALA A 1 85 ? -3.022 -3.586 -0.407 1.00 89.69 85 ALA A O 1
ATOM 707 N N . GLN A 1 86 ? -3.388 -3.390 -2.609 1.00 87.12 86 GLN A N 1
ATOM 708 C CA . GLN A 1 86 ? -4.720 -2.801 -2.487 1.00 87.12 86 GLN A CA 1
ATOM 709 C C . GLN A 1 86 ? -5.730 -3.688 -1.717 1.00 87.12 86 GLN A C 1
ATOM 711 O O . GLN A 1 86 ? -6.297 -3.193 -0.739 1.00 87.12 86 GLN A O 1
ATOM 716 N N . PRO A 1 87 ? -5.985 -4.962 -2.090 1.00 90.12 87 PRO A N 1
ATOM 717 C CA . PRO A 1 87 ? -6.884 -5.833 -1.335 1.00 90.12 87 PRO A CA 1
ATOM 718 C C . PRO A 1 87 ? -6.361 -6.109 0.078 1.00 90.12 87 PRO A C 1
ATOM 720 O O . PRO A 1 87 ? -7.152 -6.086 1.011 1.00 90.12 87 PRO A O 1
ATOM 723 N N . GLU A 1 88 ? -5.041 -6.248 0.268 1.00 90.94 88 GLU A N 1
ATOM 724 C CA . GLU A 1 88 ? -4.444 -6.386 1.606 1.00 90.94 88 GLU A CA 1
ATOM 725 C C . GLU A 1 88 ? -4.795 -5.181 2.498 1.00 90.94 88 GLU A C 1
ATOM 727 O O . GLU A 1 88 ? -5.145 -5.342 3.667 1.00 90.94 88 GLU A O 1
ATOM 732 N N . THR A 1 89 ? -4.728 -3.962 1.955 1.00 90.31 89 THR A N 1
ATOM 733 C CA . THR A 1 89 ? -5.145 -2.758 2.678 1.00 90.31 89 THR A CA 1
ATOM 734 C C . THR A 1 89 ? -6.638 -2.794 2.988 1.00 90.31 89 THR A C 1
ATOM 736 O O . THR A 1 89 ? -6.999 -2.534 4.132 1.00 90.31 89 THR A O 1
ATOM 739 N N . TYR A 1 90 ? -7.507 -3.156 2.038 1.00 86.62 90 TYR A N 1
ATOM 740 C CA . TYR A 1 90 ? -8.946 -3.279 2.308 1.00 86.62 90 TYR A CA 1
ATOM 741 C C . TYR A 1 90 ? -9.253 -4.288 3.417 1.00 86.62 90 TYR A C 1
ATOM 743 O O . TYR A 1 90 ? -9.980 -3.946 4.349 1.00 86.62 90 TYR A O 1
ATOM 751 N N . ASP A 1 91 ? -8.638 -5.468 3.384 1.00 92.44 91 ASP A N 1
ATOM 752 C CA . ASP A 1 91 ? -8.821 -6.502 4.405 1.00 92.44 91 ASP A CA 1
ATOM 753 C C . ASP A 1 91 ? -8.417 -5.994 5.801 1.00 92.44 91 ASP A C 1
ATOM 755 O O . ASP A 1 91 ? -9.103 -6.247 6.794 1.00 92.44 91 ASP A O 1
ATOM 759 N N . LYS A 1 92 ? -7.330 -5.215 5.899 1.00 92.81 92 LYS A N 1
ATOM 760 C CA . LYS A 1 92 ? -6.899 -4.603 7.169 1.00 92.81 92 LYS A CA 1
ATOM 761 C C . LYS A 1 92 ? -7.838 -3.499 7.653 1.00 92.81 92 LYS A C 1
ATOM 763 O O . LYS A 1 92 ? -8.028 -3.345 8.865 1.00 92.81 92 LYS A O 1
ATOM 768 N N . LEU A 1 93 ? -8.431 -2.729 6.741 1.00 89.75 93 LEU A N 1
ATOM 769 C CA . LEU A 1 93 ? -9.440 -1.723 7.084 1.00 89.75 93 LEU A CA 1
ATOM 770 C C . LEU A 1 93 ? -10.723 -2.388 7.599 1.00 89.75 93 LEU A C 1
ATOM 772 O O . LEU A 1 93 ? -11.254 -1.967 8.629 1.00 89.75 93 LEU A O 1
ATOM 776 N N . ASP A 1 94 ? -11.173 -3.458 6.947 1.00 89.06 94 ASP A N 1
ATOM 777 C CA . ASP A 1 94 ? -12.319 -4.260 7.380 1.00 89.06 94 ASP A CA 1
ATOM 778 C C . ASP A 1 94 ? -12.070 -4.917 8.738 1.00 89.06 94 ASP A C 1
ATOM 780 O O . ASP A 1 94 ? -12.902 -4.816 9.642 1.00 89.06 94 ASP A O 1
ATOM 784 N N . TYR A 1 95 ? -10.879 -5.479 8.944 1.00 92.75 95 TYR A N 1
ATOM 785 C CA . TYR A 1 95 ? -10.470 -5.990 10.249 1.00 92.75 95 TYR 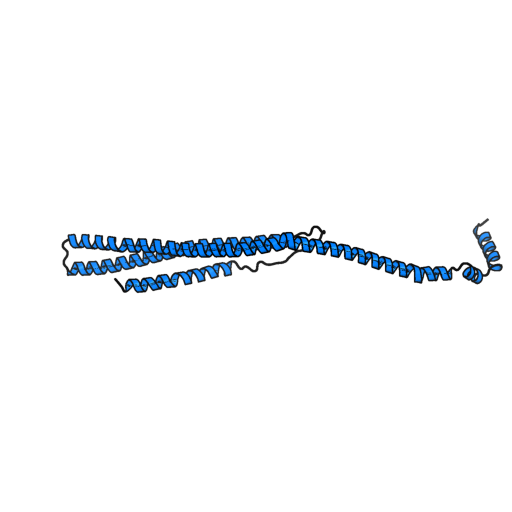A CA 1
ATOM 786 C C . TYR A 1 95 ? -10.500 -4.899 11.329 1.00 92.75 95 TYR A C 1
ATOM 788 O O . TYR A 1 95 ? -10.985 -5.122 12.439 1.00 92.75 95 TYR A O 1
ATOM 796 N N . SER A 1 96 ? -10.016 -3.696 11.012 1.00 90.00 96 SER A N 1
ATOM 797 C CA . SER A 1 96 ? -10.031 -2.560 11.939 1.00 90.00 96 SER A CA 1
ATOM 798 C C . SER A 1 96 ? -11.460 -2.137 12.297 1.00 90.00 96 SER A C 1
ATOM 800 O O . SER A 1 96 ? -11.731 -1.820 13.458 1.00 90.00 96 SER A O 1
ATOM 802 N N . ARG A 1 97 ? -12.388 -2.171 11.330 1.00 86.12 97 ARG A N 1
ATOM 803 C CA . ARG A 1 97 ? -13.823 -1.919 11.548 1.00 86.12 97 ARG A CA 1
ATOM 804 C C . ARG A 1 97 ? -14.415 -2.962 12.492 1.00 86.12 97 ARG A C 1
ATOM 806 O O . ARG A 1 97 ? -15.049 -2.598 13.480 1.00 86.12 97 ARG A O 1
ATOM 813 N N . ASP A 1 98 ? -14.192 -4.242 12.220 1.00 87.94 98 ASP A N 1
ATOM 814 C CA . ASP A 1 98 ? -14.763 -5.332 13.016 1.00 87.94 98 ASP A CA 1
ATOM 815 C C . ASP A 1 98 ? -14.207 -5.328 14.443 1.00 87.94 98 ASP A C 1
ATOM 817 O O . ASP A 1 98 ? -14.949 -5.470 15.419 1.00 87.94 98 ASP A O 1
ATOM 821 N N . LYS A 1 99 ? -12.909 -5.044 14.582 1.00 91.88 99 LYS A N 1
ATOM 822 C CA . LYS A 1 99 ? -12.248 -4.833 15.871 1.00 91.88 99 LYS A CA 1
ATOM 823 C C . LYS A 1 99 ? -12.842 -3.645 16.633 1.00 91.88 99 LYS A C 1
ATOM 825 O O . LYS A 1 99 ? -13.059 -3.762 17.837 1.00 91.88 99 LYS A O 1
ATOM 830 N N . PHE A 1 100 ? -13.134 -2.523 15.968 1.00 87.69 100 PHE A N 1
ATOM 831 C CA . PHE A 1 100 ? -13.811 -1.379 16.590 1.00 87.69 100 PHE A CA 1
ATOM 832 C C . PHE A 1 100 ? -15.190 -1.766 17.133 1.00 87.69 100 PHE A C 1
ATOM 834 O O . PHE A 1 100 ? -15.467 -1.522 18.307 1.00 87.69 100 PHE A O 1
ATOM 841 N N . VAL A 1 101 ? -16.022 -2.419 16.315 1.00 84.19 101 VAL A N 1
ATOM 842 C CA . VAL A 1 101 ? -17.366 -2.865 16.717 1.00 84.19 101 VAL A CA 1
ATOM 843 C C . VAL A 1 101 ? -17.289 -3.834 17.896 1.00 84.19 101 VAL A C 1
ATOM 845 O O . VAL A 1 101 ? -18.003 -3.663 18.883 1.00 84.19 101 VAL A O 1
ATOM 848 N N . SER A 1 102 ? -16.387 -4.817 17.838 1.00 87.38 102 SER A N 1
ATOM 849 C CA . SER A 1 102 ? -16.203 -5.777 18.926 1.00 87.38 102 SER A CA 1
ATOM 850 C C . SER A 1 102 ? -15.747 -5.102 20.219 1.00 87.38 102 SER A C 1
ATOM 852 O O . SER A 1 102 ? -16.281 -5.411 21.284 1.00 87.38 102 SER A O 1
ATOM 854 N N . ASN A 1 103 ? -14.773 -4.192 20.151 1.00 88.81 103 ASN A N 1
ATOM 855 C CA . ASN A 1 103 ? -14.268 -3.485 21.327 1.00 88.81 103 ASN A CA 1
ATOM 856 C C . ASN A 1 103 ? -15.347 -2.603 21.953 1.00 88.81 103 ASN A C 1
ATOM 858 O O . ASN A 1 103 ? -15.518 -2.623 23.170 1.00 88.81 103 ASN A O 1
ATOM 862 N N . LEU A 1 104 ? -16.104 -1.881 21.125 1.00 85.19 104 LEU A N 1
ATOM 863 C CA . LEU A 1 104 ? -17.190 -1.030 21.588 1.00 85.19 104 LEU A CA 1
ATOM 864 C C . LEU A 1 104 ? -18.284 -1.850 22.275 1.00 85.19 104 LEU A C 1
ATOM 866 O O . LEU A 1 104 ? -18.651 -1.538 23.405 1.00 85.19 104 LEU A O 1
ATOM 870 N N . ASN A 1 105 ? -18.752 -2.926 21.636 1.00 82.81 105 ASN A N 1
ATOM 871 C CA . ASN A 1 105 ? -19.772 -3.807 22.205 1.00 82.81 105 ASN A CA 1
ATOM 872 C C . ASN A 1 105 ? -19.323 -4.401 23.541 1.00 82.81 105 ASN A C 1
ATOM 874 O O . ASN A 1 105 ? -20.086 -4.389 24.505 1.00 82.81 105 ASN A O 1
ATOM 878 N N . ASN A 1 106 ? -18.078 -4.872 23.623 1.00 86.81 106 ASN A N 1
ATOM 879 C CA . ASN A 1 106 ? -17.531 -5.439 24.853 1.00 86.81 106 ASN A CA 1
ATOM 880 C C . ASN A 1 106 ? -17.436 -4.395 25.976 1.00 86.81 106 ASN A C 1
ATOM 882 O O . ASN A 1 106 ? -17.775 -4.696 27.118 1.00 86.81 106 ASN A O 1
ATOM 886 N N . SER A 1 107 ? -16.986 -3.176 25.674 1.00 86.38 107 SER A N 1
ATOM 887 C CA . SER A 1 107 ? -16.866 -2.099 26.665 1.00 86.38 107 SER A CA 1
ATOM 888 C C . SER A 1 107 ? -18.230 -1.608 27.149 1.00 86.38 107 SER A C 1
ATOM 890 O O . SER A 1 107 ? -18.456 -1.528 28.352 1.00 86.38 107 SER A O 1
ATOM 892 N N . VAL A 1 108 ? -19.170 -1.366 26.231 1.00 83.94 108 VAL A N 1
ATOM 893 C CA . VAL A 1 108 ? -20.547 -0.973 26.567 1.00 83.94 108 VAL A CA 1
ATOM 894 C C . VAL A 1 108 ? -21.240 -2.056 27.392 1.00 83.94 108 VAL A C 1
ATOM 896 O O . VAL A 1 108 ? -21.867 -1.744 28.401 1.00 83.94 108 VAL A O 1
ATOM 899 N N . SER A 1 109 ? -21.099 -3.329 27.008 1.00 84.69 109 SER A N 1
ATOM 900 C CA . SER A 1 109 ? -21.720 -4.441 27.740 1.00 84.69 109 SER A CA 1
ATOM 901 C C . SER A 1 109 ? -21.226 -4.508 29.182 1.00 84.69 109 SER A C 1
ATOM 903 O O . SER A 1 109 ? -22.039 -4.653 30.088 1.00 84.69 109 SER A O 1
ATOM 905 N N . LYS A 1 110 ? -19.922 -4.302 29.422 1.00 89.38 110 LYS A N 1
ATOM 906 C CA . LYS A 1 110 ? -19.361 -4.247 30.782 1.00 89.38 110 LYS A CA 1
ATOM 907 C C . LYS A 1 110 ? -19.969 -3.129 31.627 1.00 89.38 110 LYS A C 1
ATOM 909 O O . LYS A 1 110 ? -20.231 -3.341 32.807 1.00 89.38 110 LYS A O 1
ATOM 914 N N . GLU A 1 111 ? -20.191 -1.952 31.049 1.00 86.12 111 GLU A N 1
ATOM 915 C CA . GLU A 1 111 ? -20.800 -0.829 31.772 1.00 86.12 111 GLU A CA 1
ATOM 916 C C . GLU A 1 111 ? -22.284 -1.087 32.080 1.00 86.12 111 GLU A C 1
ATOM 918 O O . GLU A 1 111 ? -22.737 -0.842 33.199 1.00 86.12 111 GLU A O 1
ATOM 923 N N . ILE A 1 112 ? -23.028 -1.688 31.145 1.00 82.44 112 ILE A N 1
ATOM 924 C CA . ILE A 1 112 ? -24.425 -2.098 31.365 1.00 82.44 112 ILE A CA 1
ATOM 925 C C . ILE A 1 112 ? -24.527 -3.209 32.425 1.00 82.44 112 ILE A C 1
ATOM 927 O O . ILE A 1 112 ? -25.418 -3.176 33.276 1.00 82.44 112 ILE A O 1
ATOM 931 N N . GLU A 1 113 ? -23.627 -4.194 32.402 1.00 87.50 113 GLU A N 1
ATOM 932 C CA . GLU A 1 113 ? -23.605 -5.295 33.372 1.00 87.50 113 GLU A CA 1
ATOM 933 C C . GLU A 1 113 ? -23.300 -4.822 34.796 1.00 87.50 113 GLU A C 1
ATOM 935 O O . GLU A 1 113 ? -23.819 -5.407 35.745 1.00 87.50 113 GLU A O 1
ATOM 940 N N . ARG A 1 114 ? -22.519 -3.746 34.958 1.00 85.44 114 ARG A N 1
ATOM 941 C CA . ARG A 1 114 ? -22.238 -3.113 36.259 1.00 85.44 114 ARG A CA 1
ATOM 942 C C . ARG A 1 114 ? -23.417 -2.308 36.798 1.00 85.44 114 ARG A C 1
ATOM 944 O O . ARG A 1 114 ? -23.659 -2.302 38.000 1.00 85.44 114 ARG A O 1
ATOM 951 N N . PHE A 1 115 ? -24.205 -1.693 35.919 1.00 84.88 115 PHE A N 1
ATOM 952 C CA . PHE A 1 115 ? -25.311 -0.819 36.315 1.00 84.88 115 PHE A CA 1
ATOM 953 C C . PHE A 1 115 ? -26.339 -1.503 37.236 1.00 84.88 115 PHE A C 1
ATOM 955 O O . PHE A 1 115 ? -26.685 -0.979 38.295 1.00 84.88 115 PHE A O 1
ATOM 962 N N . LYS A 1 116 ? -26.832 -2.688 36.849 1.00 80.25 116 LYS A N 1
ATOM 963 C CA . LYS A 1 116 ? -27.897 -3.405 37.578 1.00 80.25 116 LYS A CA 1
ATOM 964 C C . LYS A 1 116 ? -27.511 -3.844 39.001 1.00 80.25 116 LYS A C 1
ATOM 966 O O . LYS A 1 116 ? -28.308 -3.592 39.909 1.00 80.25 116 LYS A O 1
ATOM 971 N N . PRO A 1 117 ? -26.380 -4.541 39.229 1.00 86.94 117 PRO A N 1
ATOM 972 C CA . PRO A 1 117 ? -25.988 -4.951 40.573 1.00 86.94 117 PRO A CA 1
ATOM 973 C C . PRO A 1 117 ? -25.682 -3.745 41.459 1.00 86.94 117 PRO A C 1
ATOM 975 O O . PRO A 1 117 ? -26.164 -3.718 42.587 1.00 86.94 117 PRO A O 1
ATOM 978 N N . ASP A 1 118 ? -24.994 -2.725 40.943 1.00 85.25 118 ASP A N 1
ATOM 979 C CA . ASP A 1 118 ? -24.633 -1.551 41.740 1.00 85.25 118 ASP A CA 1
ATOM 980 C C . ASP A 1 118 ? -25.876 -0.772 42.194 1.00 85.25 118 ASP A C 1
ATOM 982 O O . ASP A 1 118 ? -25.927 -0.293 43.325 1.00 85.25 118 ASP A O 1
ATOM 986 N N . PHE A 1 119 ? -26.896 -0.664 41.332 1.00 87.00 119 PHE A N 1
ATOM 987 C CA . PHE A 1 119 ? -28.182 -0.066 41.697 1.00 87.00 119 PHE A CA 1
ATOM 988 C C . PHE A 1 119 ? -28.918 -0.902 42.749 1.00 87.00 119 PHE A C 1
ATOM 990 O O . PHE A 1 119 ? -29.435 -0.371 43.727 1.00 87.00 119 PHE A O 1
ATOM 997 N N . ARG A 1 120 ? -28.947 -2.229 42.580 1.00 87.00 120 ARG A N 1
ATOM 998 C CA . ARG A 1 120 ? -29.626 -3.135 43.515 1.00 87.00 120 ARG A CA 1
ATOM 999 C C . ARG A 1 120 ? -28.996 -3.109 44.909 1.00 87.00 120 ARG A C 1
ATOM 1001 O O . ARG A 1 120 ? -29.738 -3.113 45.885 1.00 87.00 120 ARG A O 1
ATOM 1008 N N . ILE A 1 121 ? -27.666 -3.114 44.990 1.00 89.06 121 ILE A N 1
ATOM 1009 C CA . ILE A 1 121 ? -26.926 -3.075 46.258 1.00 89.06 121 ILE A CA 1
ATOM 1010 C C . ILE A 1 121 ? -27.283 -1.800 47.024 1.00 89.06 121 ILE A C 1
ATOM 1012 O O . ILE A 1 121 ? -27.734 -1.890 48.161 1.00 89.06 121 ILE A O 1
ATOM 1016 N N . GLU A 1 122 ? -27.203 -0.641 46.366 1.00 86.06 122 GLU A N 1
ATOM 1017 C CA . GLU A 1 122 ? -27.560 0.648 46.973 1.00 86.06 122 GLU A CA 1
ATOM 1018 C C . GLU A 1 122 ? -29.005 0.654 47.487 1.00 86.06 122 GLU A C 1
ATOM 1020 O O . GLU A 1 122 ? -29.269 1.067 48.615 1.00 86.06 122 GLU A O 1
ATOM 1025 N N . MET A 1 123 ? -29.956 0.146 46.694 1.00 89.81 123 MET A N 1
ATOM 1026 C CA . MET A 1 123 ? -31.354 0.111 47.123 1.00 89.81 123 MET A CA 1
ATOM 1027 C C . MET A 1 123 ? -31.572 -0.802 48.335 1.00 89.81 123 MET A C 1
ATOM 1029 O O . MET A 1 123 ? -32.334 -0.435 49.229 1.00 89.81 123 MET A O 1
ATOM 1033 N N . TYR A 1 124 ? -30.907 -1.960 48.407 1.00 87.81 124 TYR A N 1
ATOM 1034 C CA . TYR A 1 124 ? -31.021 -2.839 49.573 1.00 87.81 124 TYR A CA 1
ATOM 1035 C C . TYR A 1 124 ? -30.400 -2.232 50.834 1.00 87.81 124 TYR A C 1
ATOM 1037 O O . TYR A 1 124 ? -31.038 -2.279 51.882 1.00 87.81 124 TYR A O 1
ATOM 1045 N N . GLU A 1 125 ? -29.246 -1.569 50.736 1.00 88.12 125 GLU A N 1
ATOM 1046 C CA . GLU A 1 125 ? -28.635 -0.861 51.873 1.00 88.12 125 GLU A CA 1
ATOM 1047 C C . GLU A 1 125 ? -29.527 0.263 52.427 1.00 88.12 125 GLU A C 1
ATOM 1049 O O . GLU A 1 125 ? -29.493 0.571 53.621 1.00 88.12 125 GLU A O 1
ATOM 1054 N N . ARG A 1 126 ? -30.332 0.909 51.573 1.00 84.94 126 ARG A N 1
ATOM 1055 C CA . ARG A 1 126 ? -31.305 1.934 51.985 1.00 84.94 126 ARG A CA 1
ATOM 1056 C C . ARG A 1 126 ? -32.546 1.311 52.627 1.00 84.94 126 ARG A C 1
ATOM 1058 O O . ARG A 1 126 ? -33.032 1.848 53.617 1.00 84.94 126 ARG A O 1
ATOM 1065 N N . ILE A 1 127 ? -33.033 0.184 52.104 1.00 85.88 127 ILE A N 1
ATOM 1066 C CA . ILE A 1 127 ? -34.181 -0.553 52.661 1.00 85.88 127 ILE A CA 1
ATOM 1067 C C . ILE A 1 127 ? -33.851 -1.132 54.044 1.00 85.88 127 ILE A C 1
ATOM 1069 O O . ILE A 1 127 ? -34.679 -1.045 54.945 1.00 85.88 127 ILE A O 1
ATOM 1073 N N . GLU A 1 128 ? -32.640 -1.660 54.249 1.00 90.50 128 GLU A N 1
ATOM 1074 C CA . GLU A 1 128 ? -32.191 -2.187 55.551 1.00 90.50 128 GLU A CA 1
ATOM 1075 C C . GLU A 1 128 ? -32.183 -1.133 56.673 1.00 90.50 128 GLU A C 1
ATOM 1077 O O . GLU A 1 128 ? -32.193 -1.487 57.850 1.00 90.50 128 GLU A O 1
ATOM 1082 N N . LYS A 1 129 ? -32.222 0.163 56.331 1.00 90.94 129 LYS A N 1
ATOM 1083 C CA . LYS A 1 129 ? -32.330 1.279 57.287 1.00 90.94 129 LYS A CA 1
ATOM 1084 C C . LYS A 1 129 ? -33.772 1.586 57.720 1.00 90.94 129 LYS A C 1
ATOM 1086 O O . LYS A 1 129 ? -33.978 2.587 58.399 1.00 90.94 129 LYS A O 1
ATOM 1091 N N . ASP A 1 130 ? -34.741 0.751 57.334 1.00 85.31 130 ASP A N 1
ATOM 1092 C CA . ASP A 1 130 ? -36.170 0.862 57.679 1.00 85.31 130 ASP A CA 1
ATOM 1093 C C . ASP A 1 130 ? -36.785 2.229 57.314 1.00 85.31 130 ASP A C 1
ATOM 1095 O O . ASP A 1 130 ? -37.538 2.847 58.067 1.00 85.31 130 ASP A O 1
ATOM 1099 N N . ILE A 1 131 ? -36.417 2.739 56.134 1.00 86.81 131 ILE A N 1
ATOM 1100 C CA . ILE A 1 131 ? -36.920 4.014 55.612 1.00 86.81 131 ILE A CA 1
ATOM 1101 C C . ILE A 1 131 ? -38.401 3.924 55.219 1.00 86.81 131 ILE A C 1
ATOM 1103 O O . ILE A 1 131 ? -38.895 2.896 54.752 1.00 86.81 131 ILE A O 1
ATOM 1107 N N . GLY A 1 132 ? -39.122 5.041 55.332 1.00 89.25 132 GLY A N 1
ATOM 1108 C CA . GLY A 1 132 ? -40.531 5.097 54.946 1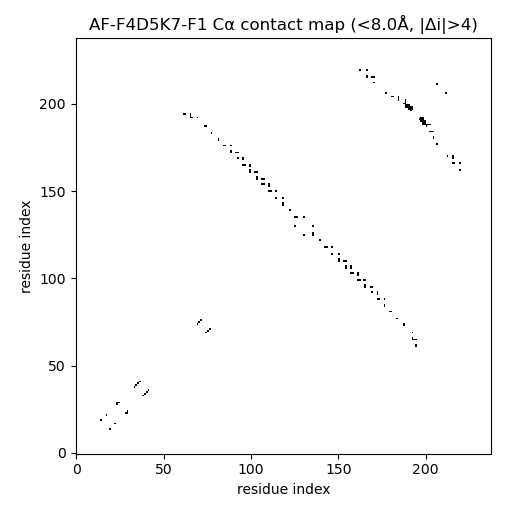.00 89.25 132 GLY A CA 1
ATOM 1109 C C . GLY A 1 132 ? -40.742 4.942 53.432 1.00 89.25 132 GLY A C 1
ATOM 1110 O O . GLY A 1 132 ? -39.936 5.397 52.624 1.00 89.25 132 GLY A O 1
ATOM 1111 N N . ASN A 1 133 ? -41.886 4.389 53.013 1.00 87.75 133 ASN A N 1
ATOM 1112 C CA . ASN A 1 133 ? -42.196 4.147 51.591 1.00 87.75 133 ASN A CA 1
ATOM 1113 C C . ASN A 1 133 ? -42.056 5.383 50.682 1.00 87.75 133 ASN A C 1
ATOM 1115 O O . ASN A 1 133 ? -41.617 5.265 49.538 1.00 87.75 133 ASN A O 1
ATOM 1119 N N . LYS A 1 134 ? -42.449 6.570 51.167 1.00 90.25 134 LYS A N 1
ATOM 1120 C CA . LYS A 1 134 ? -42.337 7.816 50.390 1.00 90.25 134 LYS A CA 1
ATOM 1121 C C . LYS A 1 134 ? -40.871 8.192 50.154 1.00 90.25 134 LYS A C 1
ATOM 1123 O O . LYS A 1 134 ? -40.510 8.532 49.034 1.00 90.25 134 LYS A O 1
ATOM 1128 N N . GLU A 1 135 ? -40.059 8.084 51.198 1.00 89.19 135 GLU A N 1
ATOM 1129 C CA . GLU A 1 135 ? -38.622 8.351 51.161 1.00 89.19 135 GLU A CA 1
ATOM 1130 C C . GLU A 1 135 ? -37.893 7.331 50.275 1.00 89.19 135 GLU A C 1
ATOM 1132 O O . GLU A 1 135 ? -37.095 7.712 49.424 1.00 89.19 135 GLU A O 1
ATOM 1137 N N . CYS A 1 136 ? -38.251 6.047 50.372 1.00 88.06 136 CYS A N 1
ATOM 1138 C CA . CYS A 1 136 ? -37.730 4.993 49.499 1.00 88.06 136 CYS A CA 1
ATOM 1139 C C . CYS A 1 136 ? -37.987 5.283 48.013 1.00 88.06 136 CYS A C 1
ATOM 1141 O O . CYS A 1 136 ? -37.084 5.145 47.189 1.00 88.06 136 CYS A O 1
ATOM 1143 N N . LYS A 1 137 ? -39.196 5.747 47.666 1.00 89.88 137 LYS A N 1
ATOM 1144 C CA . LYS A 1 137 ? -39.539 6.113 46.285 1.00 89.88 137 LYS A CA 1
ATOM 1145 C C . LYS A 1 137 ? -38.714 7.297 45.773 1.00 89.88 137 LYS A C 1
ATOM 1147 O O . LYS A 1 137 ? -38.261 7.268 44.635 1.00 89.88 137 LYS A O 1
ATOM 1152 N N . GLU A 1 138 ? -38.532 8.326 46.595 1.00 90.50 138 GLU A N 1
ATOM 1153 C CA . GLU A 1 138 ? -37.749 9.512 46.226 1.00 90.50 138 GLU A CA 1
ATOM 1154 C C . GLU A 1 138 ? -36.265 9.170 46.030 1.00 90.50 138 GLU A C 1
ATOM 1156 O O . GLU A 1 138 ? -35.662 9.571 45.036 1.00 90.50 138 GLU A O 1
ATOM 1161 N N . ILE A 1 139 ? -35.703 8.342 46.917 1.00 88.19 139 ILE A N 1
ATOM 1162 C CA . ILE A 1 139 ? -34.336 7.821 46.790 1.00 88.19 139 ILE A CA 1
ATOM 1163 C C . ILE A 1 139 ? -34.187 6.977 45.524 1.00 88.19 139 ILE A C 1
ATOM 1165 O O . ILE A 1 139 ? -33.222 7.164 44.791 1.00 88.19 139 ILE A O 1
ATOM 1169 N N . PHE A 1 140 ? -35.137 6.082 45.242 1.00 89.75 140 PHE A N 1
ATOM 1170 C CA . PHE A 1 140 ? -35.102 5.235 44.051 1.00 89.75 140 PHE A CA 1
ATOM 1171 C C . PHE A 1 140 ? -35.052 6.055 42.758 1.00 89.75 140 PHE A C 1
ATOM 1173 O O . PHE A 1 140 ? -34.218 5.783 41.898 1.00 89.75 140 PHE A O 1
ATOM 1180 N N . GLU A 1 141 ? -35.932 7.051 42.616 1.00 91.19 141 GLU A N 1
ATOM 1181 C CA . GLU A 1 141 ? -35.976 7.912 41.427 1.00 91.19 141 GLU A CA 1
ATOM 1182 C C . GLU A 1 141 ? -34.665 8.689 41.257 1.00 91.19 141 GLU A C 1
ATOM 1184 O O . GLU A 1 141 ? -34.092 8.686 40.169 1.00 91.19 141 GLU A O 1
ATOM 1189 N N . ASN A 1 142 ? -34.145 9.270 42.344 1.00 89.56 142 ASN A N 1
ATOM 1190 C CA . ASN A 1 142 ? -32.897 10.033 42.324 1.00 89.56 142 ASN A CA 1
ATOM 1191 C C . ASN A 1 142 ? -31.678 9.149 41.993 1.00 89.56 142 ASN A C 1
ATOM 1193 O O . ASN A 1 142 ? -30.884 9.484 41.116 1.00 89.56 142 ASN A O 1
ATOM 1197 N N . GLU A 1 143 ? -31.544 7.983 42.634 1.00 88.62 143 GLU A N 1
ATOM 1198 C CA . GLU A 1 143 ? -30.470 7.023 42.337 1.00 88.62 143 GLU A CA 1
ATOM 1199 C C . GLU A 1 143 ? -30.551 6.517 40.894 1.00 88.62 143 GLU A C 1
ATOM 1201 O O . GLU A 1 143 ? -29.526 6.377 40.221 1.00 88.62 143 GLU A O 1
ATOM 1206 N N . ARG A 1 144 ? -31.766 6.261 40.390 1.00 86.88 144 ARG A N 1
ATOM 1207 C CA . ARG A 1 144 ? -31.987 5.830 39.007 1.00 86.88 144 ARG A CA 1
ATOM 1208 C C . ARG A 1 144 ? -31.528 6.903 38.028 1.00 86.88 144 ARG A C 1
ATOM 1210 O O . ARG A 1 144 ? -30.808 6.576 37.086 1.00 86.88 144 ARG A O 1
ATOM 1217 N N . GLU A 1 145 ? -31.916 8.156 38.242 1.00 88.12 145 GLU A N 1
ATOM 1218 C CA . GLU A 1 145 ? -31.532 9.285 37.390 1.00 88.12 145 GLU A CA 1
ATOM 1219 C C . GLU A 1 145 ? -30.010 9.488 37.390 1.00 88.12 145 GLU A C 1
ATOM 1221 O O . GLU A 1 145 ? -29.381 9.439 36.331 1.00 88.12 145 GLU A O 1
ATOM 1226 N N . GLN A 1 146 ? -29.390 9.587 38.572 1.00 87.69 146 GLN A N 1
ATOM 1227 C CA . GLN A 1 146 ? -27.943 9.788 38.705 1.00 87.69 146 GLN A CA 1
ATOM 1228 C C . GLN A 1 146 ? -27.128 8.661 38.068 1.00 87.69 146 GLN A C 1
ATOM 1230 O O . GLN A 1 146 ? -26.149 8.905 37.359 1.00 87.69 146 GLN A O 1
ATOM 1235 N N . ARG A 1 147 ? -27.514 7.403 38.301 1.00 85.56 147 ARG A N 1
ATOM 1236 C CA . ARG A 1 147 ? -26.785 6.255 37.749 1.00 85.56 147 ARG A CA 1
ATOM 1237 C C . ARG A 1 147 ? -27.004 6.114 36.250 1.00 85.56 147 ARG A C 1
ATOM 1239 O O . ARG A 1 147 ? -26.091 5.656 35.567 1.00 85.56 147 ARG 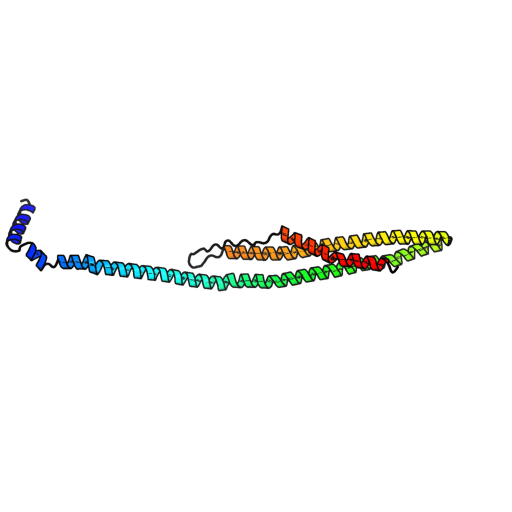A O 1
ATOM 1246 N N . THR A 1 148 ? -28.171 6.501 35.734 1.00 84.31 148 THR A N 1
ATOM 1247 C CA . THR A 1 148 ? -28.433 6.527 34.286 1.00 84.31 148 THR A CA 1
ATOM 1248 C C . THR A 1 148 ? -27.539 7.554 33.604 1.00 84.31 148 THR A C 1
ATOM 1250 O O . THR A 1 148 ? -26.919 7.240 32.589 1.00 84.31 148 THR A O 1
ATOM 1253 N N . GLU A 1 149 ? -27.392 8.739 34.197 1.00 85.94 149 GLU A N 1
ATOM 1254 C CA . GLU A 1 149 ? -26.492 9.767 33.675 1.00 85.94 149 GLU A CA 1
ATOM 1255 C C . GLU A 1 149 ? -25.029 9.309 33.719 1.00 85.94 149 GLU A C 1
ATOM 1257 O O . GLU A 1 149 ? -24.316 9.383 32.719 1.00 85.94 149 GLU A O 1
ATOM 1262 N N . LYS A 1 150 ? -24.598 8.693 34.824 1.00 87.31 150 LYS A N 1
ATOM 1263 C CA . LYS A 1 150 ? -23.252 8.113 34.932 1.00 87.31 150 LYS A CA 1
ATOM 1264 C C . LYS A 1 150 ? -22.998 7.000 33.910 1.00 87.31 150 LYS A C 1
ATOM 1266 O O . LYS A 1 150 ? -21.907 6.906 33.350 1.00 87.31 150 LYS A O 1
ATOM 1271 N N . LEU A 1 151 ? -23.994 6.152 33.646 1.00 85.19 151 LEU A N 1
ATOM 1272 C CA . LEU A 1 151 ? -23.914 5.127 32.605 1.00 85.19 151 LEU A CA 1
ATOM 1273 C C . LEU A 1 151 ? -23.773 5.765 31.216 1.00 85.19 151 LEU A C 1
ATOM 1275 O O . LEU A 1 151 ? -22.951 5.309 30.420 1.00 85.19 151 LEU A O 1
ATOM 1279 N N . ARG A 1 152 ? -24.520 6.841 30.940 1.00 80.62 152 ARG A N 1
ATOM 1280 C CA . ARG A 1 152 ? -24.421 7.617 29.696 1.00 80.62 152 ARG A CA 1
ATOM 1281 C C . ARG A 1 152 ? -23.009 8.171 29.499 1.00 80.62 152 ARG A C 1
ATOM 1283 O O . ARG A 1 152 ? -22.422 7.952 28.440 1.00 80.62 152 ARG A O 1
ATOM 1290 N N . GLU A 1 153 ? -22.442 8.814 30.518 1.00 87.31 153 GLU A N 1
ATOM 1291 C CA . GLU A 1 153 ? -21.069 9.341 30.496 1.00 87.31 153 GLU A CA 1
ATOM 1292 C C . GLU A 1 153 ? -20.026 8.233 30.280 1.00 87.31 153 GLU A C 1
ATOM 1294 O O . GLU A 1 153 ? -19.092 8.386 29.488 1.00 87.31 153 GLU A O 1
ATOM 1299 N N . ASN A 1 154 ? -20.189 7.085 30.945 1.00 85.94 154 ASN A N 1
ATOM 1300 C CA . ASN A 1 154 ? -19.287 5.945 30.787 1.00 85.94 154 ASN A CA 1
ATOM 1301 C C . ASN A 1 154 ? -19.328 5.371 29.368 1.00 85.94 154 ASN A C 1
ATOM 1303 O O . ASN A 1 154 ? -18.277 5.114 28.784 1.00 85.94 154 ASN A O 1
ATOM 1307 N N . ILE A 1 155 ? -20.521 5.215 28.795 1.00 82.75 155 ILE A N 1
ATOM 1308 C CA . ILE A 1 155 ? -20.706 4.757 27.414 1.00 82.75 155 ILE A CA 1
ATOM 1309 C C . ILE A 1 155 ? -20.096 5.754 26.424 1.00 82.75 155 ILE A C 1
ATOM 1311 O O . ILE A 1 155 ? -19.409 5.343 25.486 1.00 82.75 155 ILE A O 1
ATOM 1315 N N . GLU A 1 156 ? -20.310 7.055 26.629 1.00 81.38 156 GLU A N 1
ATOM 1316 C CA . GLU A 1 156 ? -19.739 8.113 25.792 1.00 81.38 156 GLU A CA 1
ATOM 1317 C C . GLU A 1 156 ? -18.206 8.076 25.814 1.00 81.38 156 GLU A C 1
ATOM 1319 O O . GLU A 1 156 ? -17.556 8.134 24.765 1.00 81.38 156 GLU A O 1
ATOM 1324 N N . ARG A 1 157 ? -17.619 7.877 26.996 1.00 87.50 157 ARG A N 1
ATOM 1325 C CA . ARG A 1 157 ? -16.179 7.670 27.161 1.00 87.50 157 ARG A CA 1
ATOM 1326 C C . ARG A 1 157 ? -15.690 6.421 26.428 1.00 87.50 157 ARG A C 1
ATOM 1328 O O . ARG A 1 157 ? -14.751 6.530 25.642 1.00 87.50 157 ARG A O 1
ATOM 1335 N N . CYS A 1 158 ? -16.347 5.270 26.599 1.00 85.44 158 CYS A N 1
ATOM 1336 C CA . CYS A 1 158 ? -15.998 4.042 25.875 1.00 85.44 158 CYS A CA 1
ATOM 1337 C C . CYS A 1 158 ? -16.049 4.240 24.353 1.00 85.44 158 CYS A C 1
ATOM 1339 O O . CYS A 1 158 ? -15.172 3.760 23.631 1.00 85.44 158 CYS A O 1
AT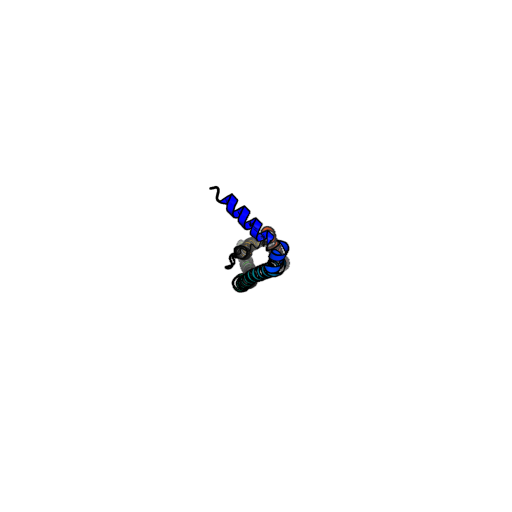OM 1341 N N . LEU A 1 159 ? -17.054 4.966 23.859 1.00 82.12 159 LEU A N 1
ATOM 1342 C CA . LEU A 1 159 ? -17.184 5.301 22.447 1.00 82.12 159 LEU A CA 1
ATOM 1343 C C . LEU A 1 159 ? -16.008 6.156 21.965 1.00 82.12 159 LEU A C 1
ATOM 1345 O O . LEU A 1 159 ? -15.441 5.863 20.913 1.00 82.12 159 LEU A O 1
ATOM 1349 N N . ASN A 1 160 ? -15.630 7.189 22.716 1.00 83.44 160 ASN A N 1
ATOM 1350 C CA . ASN A 1 160 ? -14.524 8.077 22.360 1.00 83.44 160 ASN A CA 1
ATOM 1351 C C . ASN A 1 160 ? -13.173 7.348 22.365 1.00 83.44 160 ASN A C 1
ATOM 1353 O O . ASN A 1 160 ? -12.425 7.461 21.396 1.00 83.44 160 ASN A O 1
ATOM 1357 N N . GLU A 1 161 ? -12.906 6.513 23.368 1.00 88.00 161 GLU A N 1
ATOM 1358 C CA . GLU A 1 161 ? -11.703 5.671 23.421 1.00 88.00 161 GLU A CA 1
ATOM 1359 C C . GLU A 1 161 ? -11.625 4.715 22.218 1.00 88.00 161 GLU A C 1
ATOM 1361 O O . GLU A 1 161 ? -10.592 4.616 21.548 1.00 88.00 161 GLU A O 1
ATOM 1366 N N . CYS A 1 162 ? -12.739 4.054 21.880 1.00 85.31 162 CYS A N 1
ATOM 1367 C CA . CYS A 1 162 ? -12.799 3.166 20.720 1.00 85.31 162 CYS A CA 1
ATOM 1368 C C . CYS A 1 162 ? -12.609 3.938 19.402 1.00 85.31 162 CYS A C 1
ATOM 1370 O O . CYS A 1 162 ? -11.894 3.463 18.519 1.00 85.31 162 CYS A O 1
ATOM 1372 N N . LYS A 1 163 ? -13.203 5.135 19.266 1.00 82.81 163 LYS A N 1
ATOM 1373 C CA . LYS A 1 163 ? -13.045 6.008 18.087 1.00 82.81 163 LYS A CA 1
ATOM 1374 C C . LYS A 1 163 ? -11.593 6.428 17.895 1.00 82.81 163 LYS A C 1
ATOM 1376 O O . LYS A 1 163 ? -11.092 6.383 16.773 1.00 82.81 163 LYS A O 1
ATOM 1381 N N . GLU A 1 164 ? -10.917 6.837 18.966 1.00 88.06 164 GLU A N 1
ATOM 1382 C CA . GLU A 1 164 ? -9.512 7.234 18.902 1.00 88.06 164 GLU A CA 1
ATOM 1383 C C . GLU A 1 164 ? -8.627 6.078 18.446 1.00 88.06 164 GLU A C 1
ATOM 1385 O O . GLU A 1 164 ? -7.777 6.263 17.570 1.00 88.06 164 GLU A O 1
ATOM 1390 N N . GLN A 1 165 ? -8.838 4.883 19.003 1.00 89.44 165 GLN A N 1
ATOM 1391 C CA . GLN A 1 165 ? -8.066 3.709 18.613 1.00 89.44 165 GLN A CA 1
ATOM 1392 C C . GLN A 1 165 ? -8.332 3.316 17.159 1.00 89.44 165 GLN A C 1
ATOM 1394 O O . GLN A 1 165 ? -7.389 3.094 16.405 1.00 89.44 165 GLN A O 1
ATOM 1399 N N . PHE A 1 166 ? -9.597 3.293 16.741 1.00 88.12 166 PHE A N 1
ATOM 1400 C CA . PHE A 1 166 ? -9.964 3.011 15.358 1.00 88.12 166 PHE A CA 1
ATOM 1401 C C . PHE A 1 166 ? -9.367 4.040 14.389 1.00 88.12 166 PHE A C 1
ATOM 1403 O O . PHE A 1 166 ? -8.803 3.670 13.364 1.00 88.12 166 PHE A O 1
ATOM 1410 N N . SER A 1 167 ? -9.392 5.330 14.741 1.00 86.62 167 SER A N 1
ATOM 1411 C CA . SER A 1 167 ? -8.752 6.384 13.946 1.00 86.62 167 SER A CA 1
ATOM 1412 C C . SER A 1 167 ? -7.252 6.147 13.781 1.00 86.62 167 SER A C 1
ATOM 1414 O O . SER A 1 167 ? -6.727 6.310 12.681 1.00 86.62 167 SER A O 1
ATOM 1416 N N . LYS A 1 168 ? -6.555 5.755 14.856 1.00 90.69 168 LYS A N 1
ATOM 1417 C CA . LYS A 1 168 ? -5.123 5.420 14.814 1.00 90.69 168 LYS A CA 1
ATOM 1418 C C . LYS 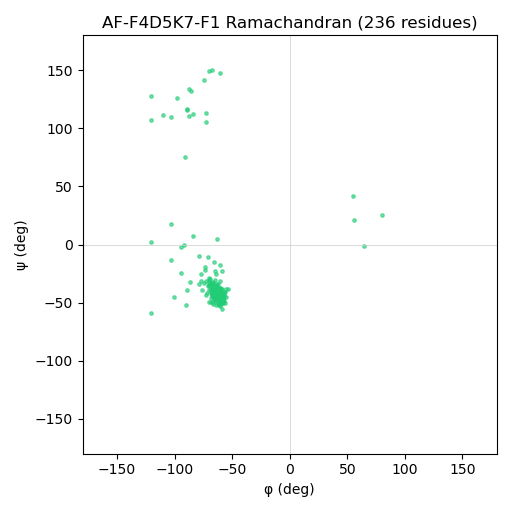A 1 168 ? -4.860 4.214 13.912 1.00 90.69 168 LYS A C 1
ATOM 1420 O O . LYS A 1 168 ? -3.959 4.291 13.079 1.00 90.69 168 LYS A O 1
ATOM 1425 N N . ASP A 1 169 ? -5.657 3.155 14.051 1.00 89.44 169 ASP A N 1
ATOM 1426 C CA . ASP A 1 169 ? -5.532 1.925 13.263 1.00 89.44 169 ASP A CA 1
ATOM 1427 C C . ASP A 1 169 ? -5.718 2.237 11.761 1.00 89.44 169 ASP A C 1
ATOM 1429 O O . ASP A 1 169 ? -4.806 2.002 10.971 1.00 89.44 169 ASP A O 1
ATOM 1433 N N . ILE A 1 170 ? -6.806 2.911 11.364 1.00 87.44 170 ILE A N 1
ATOM 1434 C CA . ILE A 1 170 ? -7.057 3.276 9.956 1.00 87.44 170 ILE A CA 1
ATOM 1435 C C . ILE A 1 170 ? -5.976 4.215 9.398 1.00 87.44 170 ILE A C 1
ATOM 1437 O O . ILE A 1 170 ? -5.490 4.001 8.287 1.00 87.44 170 ILE A O 1
ATOM 1441 N N . LYS A 1 171 ? -5.557 5.244 10.153 1.00 89.38 171 LYS A N 1
ATOM 1442 C CA . LYS A 1 171 ? -4.492 6.167 9.713 1.00 89.38 171 LYS A CA 1
ATOM 1443 C C . LYS A 1 171 ? -3.184 5.436 9.439 1.00 89.38 171 LYS A C 1
ATOM 1445 O O . LYS A 1 171 ? -2.478 5.798 8.501 1.00 89.38 171 LYS A O 1
ATOM 1450 N N . LYS A 1 172 ? -2.860 4.432 10.255 1.00 91.56 172 LYS A N 1
ATOM 1451 C CA . LYS A 1 172 ? -1.669 3.606 10.078 1.00 91.56 172 LYS A CA 1
ATOM 1452 C C . LYS A 1 172 ? -1.766 2.771 8.803 1.00 91.56 172 LYS A C 1
ATOM 1454 O O . LYS A 1 172 ? -0.843 2.834 7.998 1.00 91.56 172 LYS A O 1
ATOM 1459 N N . GLU A 1 173 ? -2.865 2.046 8.598 1.00 90.44 173 GLU A N 1
ATOM 1460 C CA . GLU A 1 173 ? -3.024 1.179 7.420 1.00 90.44 173 GLU A CA 1
ATOM 1461 C C . GLU A 1 173 ? -3.005 1.973 6.110 1.00 90.44 173 GLU A C 1
ATOM 1463 O O . GLU A 1 173 ? -2.317 1.617 5.153 1.00 90.44 173 GLU A O 1
ATOM 1468 N N . ILE A 1 174 ? -3.694 3.113 6.093 1.00 88.38 174 ILE A N 1
ATOM 1469 C CA . ILE A 1 174 ? -3.707 4.025 4.951 1.00 88.38 174 ILE A CA 1
ATOM 1470 C C . ILE A 1 174 ? -2.328 4.658 4.720 1.00 88.38 174 ILE A C 1
ATOM 1472 O O . ILE A 1 174 ? -1.877 4.747 3.580 1.00 88.38 174 ILE A O 1
ATOM 1476 N N . GLY A 1 175 ? -1.637 5.075 5.786 1.00 89.88 175 GLY A N 1
ATOM 1477 C CA . GLY A 1 175 ? -0.294 5.648 5.689 1.00 89.88 175 GLY A CA 1
ATOM 1478 C C . GLY A 1 175 ? 0.729 4.664 5.118 1.00 89.88 175 GLY A C 1
ATOM 1479 O O . GLY A 1 175 ? 1.534 5.046 4.275 1.00 89.88 175 GLY A O 1
ATOM 1480 N N . GLN A 1 176 ? 0.656 3.389 5.509 1.00 91.56 176 GLN A N 1
ATOM 1481 C CA . GLN A 1 176 ? 1.512 2.338 4.948 1.00 91.56 176 GLN A CA 1
ATOM 1482 C C . GLN A 1 176 ? 1.257 2.121 3.453 1.00 91.56 176 GLN A C 1
ATOM 1484 O O . GLN A 1 176 ? 2.198 1.927 2.686 1.00 91.56 176 GLN A O 1
ATOM 1489 N N . PHE A 1 177 ? -0.003 2.169 3.019 1.00 90.06 177 PHE A N 1
ATOM 1490 C CA . PHE A 1 177 ? -0.339 2.060 1.601 1.00 90.06 177 PHE A CA 1
ATOM 1491 C C . PHE A 1 177 ? 0.152 3.275 0.794 1.00 90.06 177 PHE A C 1
ATOM 1493 O O . PHE A 1 177 ? 0.718 3.112 -0.286 1.00 90.06 177 PHE A O 1
ATOM 1500 N N . GLU A 1 178 ? 0.011 4.487 1.342 1.00 88.94 178 GLU A N 1
ATOM 1501 C CA . GLU A 1 178 ? 0.558 5.716 0.751 1.00 88.94 178 GLU A CA 1
ATOM 1502 C C . GLU A 1 178 ? 2.084 5.630 0.568 1.00 88.94 178 GLU A C 1
ATOM 1504 O O . GLU A 1 178 ? 2.595 5.999 -0.491 1.00 88.94 178 GLU A O 1
ATOM 1509 N N . GLU A 1 179 ? 2.813 5.134 1.572 1.00 89.81 179 GLU A N 1
ATOM 1510 C CA . GLU A 1 179 ? 4.267 4.928 1.501 1.00 89.81 179 GLU A CA 1
ATOM 1511 C C . GLU A 1 179 ? 4.646 3.925 0.409 1.00 89.81 179 GLU A C 1
ATOM 1513 O O . GLU A 1 179 ? 5.484 4.246 -0.430 1.00 89.81 179 GLU A O 1
ATOM 1518 N N . ARG A 1 180 ? 3.954 2.780 0.315 1.00 88.69 180 ARG A N 1
ATOM 1519 C CA . ARG A 1 180 ? 4.181 1.795 -0.762 1.00 88.69 180 ARG A CA 1
ATOM 1520 C C . ARG A 1 180 ? 4.017 2.404 -2.158 1.00 88.69 180 ARG A C 1
ATOM 1522 O O . ARG A 1 180 ? 4.813 2.119 -3.055 1.00 88.69 180 ARG A O 1
ATOM 1529 N N . ILE A 1 181 ? 3.010 3.261 -2.352 1.00 88.06 181 ILE A N 1
ATOM 1530 C CA . ILE A 1 181 ? 2.805 3.968 -3.625 1.00 88.06 181 ILE A CA 1
ATOM 1531 C C . ILE A 1 181 ? 3.954 4.942 -3.893 1.00 88.06 181 ILE A C 1
ATOM 1533 O O . ILE A 1 181 ? 4.480 4.974 -5.004 1.00 88.06 181 ILE A O 1
ATOM 1537 N N . LYS A 1 182 ? 4.368 5.728 -2.893 1.00 88.44 182 LYS A N 1
ATOM 1538 C CA . LYS A 1 182 ? 5.490 6.668 -3.041 1.00 88.44 182 LYS A CA 1
ATOM 1539 C C . LYS A 1 182 ? 6.792 5.953 -3.376 1.00 88.44 182 LYS A C 1
ATOM 1541 O O . LYS A 1 182 ? 7.457 6.362 -4.323 1.00 88.44 182 LYS A O 1
ATOM 1546 N N . ASP A 1 183 ? 7.122 4.889 -2.658 1.00 88.44 183 ASP A N 1
ATOM 1547 C CA . ASP A 1 183 ? 8.343 4.113 -2.878 1.00 88.44 183 ASP A CA 1
ATOM 1548 C C . ASP A 1 183 ? 8.361 3.504 -4.283 1.00 88.44 183 ASP A C 1
ATOM 1550 O O . ASP A 1 183 ? 9.361 3.604 -4.998 1.00 88.44 183 ASP A O 1
ATOM 1554 N N . SER A 1 184 ? 7.219 2.974 -4.729 1.00 87.62 184 SER A N 1
ATOM 1555 C CA . SER A 1 184 ? 7.048 2.472 -6.094 1.00 87.62 184 SER A CA 1
ATOM 1556 C C . SER A 1 184 ? 7.284 3.562 -7.142 1.00 87.62 184 SER A C 1
ATOM 1558 O O . SER A 1 184 ? 7.955 3.323 -8.143 1.00 87.62 184 SER A O 1
ATOM 1560 N N . LEU A 1 185 ? 6.783 4.779 -6.919 1.00 85.19 185 LEU A N 1
ATOM 1561 C CA . LEU A 1 185 ? 6.996 5.903 -7.836 1.00 85.19 185 LEU A CA 1
ATOM 1562 C C . LEU A 1 185 ? 8.450 6.373 -7.859 1.00 85.19 185 LEU A C 1
ATOM 1564 O O . LEU A 1 185 ? 8.985 6.630 -8.934 1.00 85.19 185 LEU A O 1
ATOM 1568 N N . VAL A 1 186 ? 9.113 6.451 -6.703 1.00 85.00 186 VAL A N 1
ATOM 1569 C CA . VAL A 1 186 ? 10.547 6.772 -6.638 1.00 85.00 186 VAL A CA 1
ATOM 1570 C C . VAL A 1 186 ? 11.354 5.737 -7.417 1.00 85.00 186 VAL A C 1
ATOM 1572 O O . VAL A 1 186 ? 12.206 6.108 -8.223 1.00 85.00 186 VAL A O 1
ATOM 1575 N N . MET A 1 187 ? 11.048 4.450 -7.243 1.00 82.44 187 MET A N 1
ATOM 1576 C CA . MET A 1 187 ? 11.697 3.376 -7.991 1.00 82.44 187 MET A CA 1
ATOM 1577 C C . MET A 1 187 ? 11.489 3.529 -9.504 1.00 82.44 187 MET A C 1
ATOM 1579 O O . MET A 1 187 ? 12.454 3.426 -10.258 1.00 82.44 187 MET A O 1
ATOM 1583 N N . LEU A 1 188 ? 10.263 3.832 -9.945 1.00 82.00 188 LEU A N 1
ATOM 1584 C CA . LEU A 1 188 ? 9.947 4.055 -11.360 1.00 82.00 188 LEU A CA 1
ATOM 1585 C C . LEU A 1 188 ? 10.663 5.285 -11.947 1.00 82.00 188 LEU A C 1
ATOM 1587 O O . LEU A 1 188 ? 11.073 5.252 -13.107 1.00 82.00 188 LEU A O 1
ATOM 1591 N N . ASN A 1 189 ? 10.860 6.348 -11.165 1.00 79.81 189 ASN A N 1
ATOM 1592 C CA . ASN A 1 189 ? 11.523 7.575 -11.623 1.00 79.81 189 ASN A CA 1
ATOM 1593 C C . ASN A 1 189 ? 13.046 7.417 -11.795 1.00 79.81 189 ASN A C 1
ATOM 1595 O O . ASN A 1 189 ? 13.664 8.211 -12.500 1.00 79.81 189 ASN A O 1
ATOM 1599 N N . HIS A 1 190 ? 13.654 6.399 -11.177 1.00 75.62 190 HIS A N 1
ATOM 1600 C CA . HIS A 1 190 ? 15.098 6.133 -11.226 1.00 75.62 190 HIS A CA 1
ATOM 1601 C C . HIS A 1 190 ? 15.491 4.985 -12.165 1.00 75.62 190 HIS A C 1
ATOM 1603 O O . HIS A 1 190 ? 16.591 4.435 -12.064 1.00 75.62 190 HIS A O 1
ATOM 1609 N N . ILE A 1 191 ? 14.607 4.597 -13.083 1.00 76.38 191 ILE A N 1
ATOM 1610 C CA . ILE A 1 191 ? 14.887 3.513 -14.020 1.00 76.38 191 ILE A CA 1
ATOM 1611 C C . ILE A 1 191 ? 15.897 3.973 -15.078 1.00 76.38 191 ILE A C 1
ATOM 1613 O O . ILE A 1 191 ? 15.557 4.659 -16.043 1.00 76.38 191 ILE A O 1
ATOM 1617 N N . ASN A 1 192 ? 17.134 3.497 -14.943 1.00 70.12 192 ASN A N 1
ATOM 1618 C CA . ASN A 1 192 ? 18.156 3.629 -15.977 1.00 70.12 192 ASN A CA 1
ATOM 1619 C C . ASN A 1 192 ? 18.071 2.456 -16.956 1.00 70.12 192 ASN A C 1
ATOM 1621 O O . ASN A 1 192 ? 17.992 1.289 -16.557 1.00 70.12 192 ASN A O 1
ATOM 1625 N N . LEU A 1 193 ? 18.111 2.752 -18.256 1.00 71.25 193 LEU A N 1
ATOM 1626 C CA . LEU A 1 193 ? 18.166 1.715 -19.275 1.00 71.25 193 LEU A CA 1
ATOM 1627 C C . LEU A 1 193 ? 19.621 1.293 -19.507 1.00 71.25 193 LEU A C 1
ATOM 1629 O O . LEU A 1 193 ? 20.478 2.121 -19.810 1.00 71.25 193 LEU A O 1
ATOM 1633 N N . ASP A 1 194 ? 19.873 -0.019 -19.531 1.00 66.44 194 ASP A N 1
ATOM 1634 C CA . ASP A 1 194 ? 21.179 -0.638 -19.858 1.00 66.44 194 ASP A CA 1
ATOM 1635 C C . ASP A 1 194 ? 21.665 -0.349 -21.307 1.00 66.44 194 ASP A C 1
ATOM 1637 O O . ASP A 1 194 ? 22.670 -0.851 -21.810 1.00 66.44 194 ASP A O 1
ATOM 1641 N N . SER A 1 195 ? 20.927 0.487 -22.036 1.00 62.44 195 SER A N 1
ATOM 1642 C CA . SER A 1 195 ? 21.280 1.014 -23.350 1.00 62.44 195 SER A CA 1
ATOM 1643 C C . SER A 1 195 ? 22.031 2.351 -23.316 1.00 62.44 195 SER A C 1
ATOM 1645 O O . SER A 1 195 ? 22.387 2.825 -24.392 1.00 62.44 195 SER A O 1
ATOM 1647 N N . GLY A 1 196 ? 22.292 2.937 -22.139 1.00 64.94 196 GLY A N 1
ATOM 1648 C CA . GLY A 1 196 ? 22.916 4.263 -22.006 1.00 64.94 196 GLY A CA 1
ATOM 1649 C C . GLY A 1 196 ? 21.930 5.419 -22.207 1.00 64.94 196 GLY A C 1
ATOM 1650 O O . GLY A 1 196 ? 22.325 6.498 -22.637 1.00 64.94 196 GLY A O 1
ATOM 1651 N N . PHE A 1 197 ? 20.645 5.161 -21.948 1.00 65.69 197 PHE A N 1
ATOM 1652 C CA . PHE A 1 197 ? 19.572 6.149 -21.992 1.00 65.69 197 PHE A CA 1
ATOM 1653 C C . PHE A 1 197 ? 18.927 6.221 -20.610 1.00 65.69 197 PHE A C 1
ATOM 1655 O O . PHE A 1 197 ? 18.486 5.196 -20.090 1.00 65.69 197 PHE A O 1
ATOM 1662 N N . ASP A 1 198 ? 18.817 7.422 -20.060 1.00 67.06 198 ASP A N 1
ATOM 1663 C CA . ASP A 1 198 ? 18.093 7.652 -18.814 1.00 67.06 198 ASP A CA 1
ATOM 1664 C C . ASP A 1 198 ? 16.689 8.153 -19.153 1.00 67.06 198 ASP A C 1
ATOM 1666 O O . ASP A 1 198 ? 16.526 9.114 -19.913 1.00 67.06 198 ASP A O 1
ATOM 1670 N N . ILE A 1 199 ? 15.662 7.481 -18.627 1.00 65.06 199 ILE A N 1
ATOM 1671 C CA . ILE A 1 199 ? 14.269 7.897 -18.792 1.00 65.06 199 ILE A CA 1
ATOM 1672 C C . ILE A 1 199 ? 13.768 8.386 -17.443 1.00 65.06 199 ILE A C 1
ATOM 1674 O O . ILE A 1 199 ? 13.570 7.604 -16.521 1.00 65.06 199 ILE A O 1
ATOM 1678 N N . ASN A 1 200 ? 13.526 9.690 -17.355 1.00 66.75 200 ASN A N 1
ATOM 1679 C CA . ASN A 1 200 ? 12.879 10.284 -16.198 1.00 66.75 200 ASN A CA 1
ATOM 1680 C C . ASN A 1 200 ? 11.360 10.282 -16.402 1.00 66.75 200 ASN A C 1
ATOM 1682 O O . ASN A 1 200 ? 10.847 10.965 -17.294 1.00 66.75 200 ASN A O 1
ATOM 1686 N N . PHE A 1 201 ? 10.639 9.542 -15.566 1.00 67.25 201 PHE A N 1
ATOM 1687 C CA . PHE A 1 201 ? 9.188 9.642 -15.479 1.00 67.25 201 PHE A CA 1
ATOM 1688 C C . PHE A 1 201 ? 8.850 10.718 -14.443 1.00 67.25 201 PHE A C 1
ATOM 1690 O O . PHE A 1 201 ? 9.187 10.592 -13.279 1.00 67.25 201 PHE A O 1
ATOM 1697 N N . ASN A 1 202 ? 8.197 11.813 -14.835 1.00 64.56 202 ASN A N 1
ATOM 1698 C CA . ASN A 1 202 ? 7.700 12.783 -13.855 1.00 64.56 202 ASN A CA 1
ATOM 1699 C C . ASN A 1 202 ? 6.264 12.419 -13.463 1.00 64.56 202 ASN A C 1
ATOM 1701 O O . ASN A 1 202 ? 5.309 13.028 -13.947 1.00 64.56 202 ASN A O 1
ATOM 1705 N N . ILE A 1 203 ? 6.113 11.375 -12.646 1.00 67.50 203 ILE A N 1
ATOM 1706 C CA . ILE A 1 203 ? 4.807 10.916 -12.161 1.00 67.50 203 ILE A CA 1
ATOM 1707 C C . ILE A 1 203 ? 4.634 11.388 -10.720 1.00 67.50 203 ILE A C 1
ATOM 1709 O O . ILE A 1 203 ? 5.292 10.907 -9.798 1.00 67.50 203 ILE A O 1
ATOM 1713 N N . HIS A 1 204 ? 3.732 12.344 -10.521 1.00 70.06 204 HIS A N 1
ATOM 1714 C CA . HIS A 1 204 ? 3.299 12.739 -9.186 1.00 70.06 204 HIS A CA 1
ATOM 1715 C C . HIS A 1 204 ? 2.364 11.670 -8.612 1.00 70.06 204 HIS A C 1
ATOM 1717 O O . HIS A 1 204 ? 1.516 11.149 -9.333 1.00 70.06 204 HIS A O 1
ATOM 1723 N N . SER A 1 205 ? 2.468 11.377 -7.311 1.00 70.88 205 SER A N 1
ATOM 1724 C CA . SER A 1 205 ? 1.581 10.393 -6.674 1.00 70.88 205 SER A CA 1
ATOM 1725 C C . SER A 1 205 ? 0.115 10.815 -6.684 1.00 70.88 205 SER A C 1
ATOM 1727 O O . SER A 1 205 ? -0.757 9.961 -6.600 1.00 70.88 205 SER A O 1
ATOM 1729 N N . GLY A 1 206 ? -0.169 12.121 -6.752 1.00 69.94 206 GLY A N 1
ATOM 1730 C CA . GLY A 1 206 ? -1.530 12.667 -6.708 1.00 69.94 206 GLY A CA 1
ATOM 1731 C C . GLY A 1 206 ? -2.271 12.425 -5.385 1.00 69.94 206 GLY A C 1
ATOM 1732 O O . GLY A 1 206 ? -3.404 12.871 -5.238 1.00 69.94 206 GLY A O 1
ATOM 1733 N N . ILE A 1 207 ? -1.647 11.742 -4.418 1.00 77.50 207 ILE A N 1
ATOM 1734 C CA . ILE A 1 207 ? -2.246 11.410 -3.124 1.00 77.50 207 ILE A CA 1
ATOM 1735 C C . ILE A 1 207 ? -2.084 12.599 -2.182 1.00 77.50 207 ILE A C 1
ATOM 1737 O O . ILE A 1 207 ? -0.974 12.915 -1.749 1.00 77.50 207 ILE A O 1
ATOM 1741 N N . ASP A 1 208 ? -3.207 13.232 -1.842 1.00 81.81 208 ASP A N 1
ATOM 1742 C CA . ASP A 1 208 ? -3.270 14.234 -0.783 1.00 81.81 208 ASP A CA 1
ATOM 1743 C C . ASP A 1 208 ? -3.532 13.570 0.573 1.00 81.81 208 ASP A C 1
ATOM 1745 O O . ASP A 1 208 ? -4.626 13.077 0.855 1.00 81.81 208 ASP A O 1
ATOM 1749 N N . LYS A 1 209 ? -2.515 13.599 1.437 1.00 80.56 209 LYS A N 1
ATOM 1750 C CA . LYS A 1 209 ? -2.567 13.036 2.789 1.00 80.56 209 LYS A CA 1
ATOM 1751 C C . LYS A 1 209 ? -3.606 13.728 3.678 1.00 80.56 209 LYS A C 1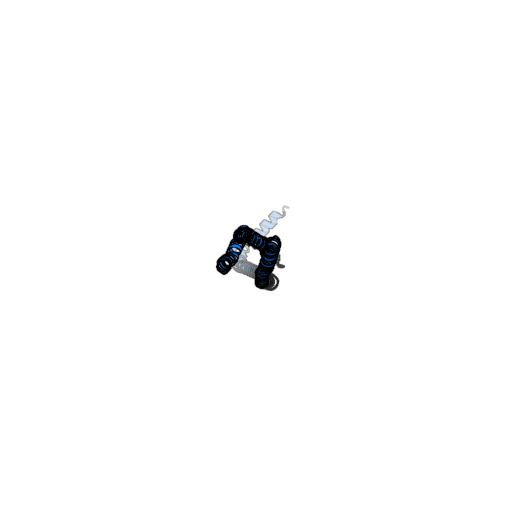
ATOM 1753 O O . LYS A 1 209 ? -4.218 13.073 4.521 1.00 80.56 209 LYS A O 1
ATOM 1758 N N . LEU A 1 210 ? -3.826 15.035 3.500 1.00 76.19 210 LEU A N 1
ATOM 1759 C CA . LEU A 1 210 ? -4.818 15.781 4.282 1.00 76.19 210 LEU A CA 1
ATOM 1760 C C . LEU A 1 210 ? -6.239 15.375 3.884 1.00 76.19 210 LEU A C 1
ATOM 1762 O O . LEU A 1 210 ? -7.029 14.997 4.752 1.00 76.19 210 LEU A O 1
ATOM 1766 N N . GLY A 1 211 ? -6.538 15.366 2.583 1.00 77.81 211 GLY A N 1
ATOM 1767 C CA . GLY A 1 211 ? -7.788 14.850 2.032 1.00 77.81 211 GLY A CA 1
ATOM 1768 C C . GLY A 1 211 ? -8.056 13.404 2.452 1.00 77.81 211 GLY A C 1
ATOM 1769 O O . GLY A 1 211 ? -9.146 13.088 2.932 1.00 77.81 211 GLY A O 1
ATOM 1770 N N . LEU A 1 212 ? -7.042 12.544 2.383 1.00 76.50 212 LEU A N 1
ATOM 1771 C CA . LEU A 1 212 ? -7.142 11.135 2.749 1.00 76.50 212 LEU A CA 1
ATOM 1772 C C . LEU A 1 212 ? -7.448 10.917 4.240 1.00 76.50 212 LEU A C 1
ATOM 1774 O O . LEU A 1 212 ? -8.279 10.084 4.581 1.00 76.50 212 LEU A O 1
ATOM 1778 N N . PHE A 1 213 ? -6.844 11.684 5.149 1.00 77.81 213 PHE A N 1
ATOM 1779 C CA . PHE A 1 213 ? -7.185 11.583 6.572 1.00 77.81 213 PHE A CA 1
ATOM 1780 C C . PHE A 1 213 ? -8.498 12.279 6.938 1.00 77.81 213 PHE A C 1
ATOM 1782 O O . PHE A 1 213 ? -9.150 11.870 7.901 1.00 77.81 213 PHE A O 1
ATOM 1789 N N . SER A 1 214 ? -8.923 13.287 6.173 1.00 77.19 214 SER A N 1
ATOM 1790 C CA . SER A 1 214 ? -10.240 13.901 6.355 1.00 77.19 214 SER A CA 1
ATOM 1791 C C . SER A 1 214 ? -11.383 12.917 6.065 1.00 77.19 214 SER A C 1
ATOM 1793 O O . SER A 1 214 ? -12.373 12.905 6.800 1.00 77.19 214 SER A O 1
ATOM 1795 N N . SER A 1 215 ? -11.220 12.015 5.086 1.00 72.94 215 SER A N 1
ATOM 1796 C CA . SER A 1 215 ? -12.240 11.007 4.754 1.00 72.94 215 SER A CA 1
ATOM 1797 C C . SER A 1 215 ? -12.448 9.987 5.879 1.00 72.94 215 SER A C 1
ATOM 1799 O O . SER A 1 215 ? -13.581 9.572 6.132 1.00 72.94 215 SER A O 1
ATOM 1801 N N . ILE A 1 216 ? -11.393 9.664 6.639 1.00 75.69 216 ILE A N 1
ATOM 1802 C CA . ILE A 1 216 ? -11.487 8.838 7.855 1.00 75.69 216 ILE A CA 1
ATOM 1803 C C . ILE A 1 216 ? -12.411 9.502 8.881 1.00 75.69 216 ILE A C 1
ATOM 1805 O O . ILE A 1 216 ? -13.228 8.824 9.500 1.00 75.69 216 ILE A O 1
ATOM 1809 N N . GLY A 1 217 ? -12.311 10.824 9.054 1.00 67.19 217 GLY A N 1
ATOM 1810 C CA . GLY A 1 217 ? -13.195 11.576 9.949 1.00 67.19 217 GLY A CA 1
ATOM 1811 C C . GLY A 1 217 ? -14.674 11.397 9.593 1.00 67.19 217 GLY A C 1
ATOM 1812 O O . GLY A 1 217 ? -15.496 11.163 10.479 1.00 67.19 217 GLY A O 1
ATOM 1813 N N . GLY A 1 218 ? -15.001 11.413 8.296 1.00 71.06 218 GLY A N 1
ATOM 1814 C CA . GLY A 1 218 ? -16.351 11.131 7.797 1.00 71.06 218 GLY A CA 1
ATOM 1815 C C . GLY A 1 218 ? -16.812 9.690 8.055 1.00 71.06 218 GLY A C 1
ATOM 1816 O O . GLY A 1 218 ? -17.950 9.473 8.470 1.00 71.06 218 GLY A O 1
ATOM 1817 N N . LEU A 1 219 ? -15.925 8.704 7.880 1.00 68.56 219 LEU A N 1
ATOM 1818 C CA . LEU A 1 219 ? -16.224 7.293 8.154 1.00 68.56 219 LEU A CA 1
ATOM 1819 C C . LEU A 1 219 ? -16.500 7.036 9.644 1.00 68.56 219 LEU A C 1
ATOM 1821 O O . LEU A 1 219 ? -17.448 6.331 9.989 1.00 68.56 219 LEU A O 1
ATOM 1825 N N . ILE A 1 220 ? -15.702 7.638 10.531 1.00 67.38 220 ILE A N 1
ATOM 1826 C CA . ILE A 1 220 ? -15.902 7.552 11.985 1.00 67.38 220 ILE A CA 1
ATOM 1827 C C . ILE A 1 220 ? -17.270 8.120 12.368 1.00 67.38 220 ILE A C 1
ATOM 1829 O O . ILE A 1 220 ? -17.979 7.508 13.164 1.00 67.38 220 ILE A O 1
ATOM 1833 N N . LEU A 1 221 ? -17.662 9.260 11.788 1.00 68.56 221 LEU A N 1
ATOM 1834 C CA . LEU A 1 221 ? -18.968 9.864 12.044 1.00 68.56 221 LEU A CA 1
ATOM 1835 C C . LEU A 1 221 ? -20.104 8.891 11.686 1.00 68.56 221 LEU A C 1
ATOM 1837 O O . LEU A 1 221 ? -20.962 8.635 12.530 1.00 68.56 221 LEU A O 1
ATOM 1841 N N . LEU A 1 222 ? -20.059 8.278 10.496 1.00 67.44 222 LEU A N 1
ATOM 1842 C CA . LEU A 1 222 ? -21.064 7.315 10.021 1.00 67.44 222 LEU A CA 1
ATOM 1843 C C . LEU A 1 222 ? -21.222 6.094 10.938 1.00 67.44 222 LEU A C 1
ATOM 1845 O O . LEU A 1 222 ? -22.348 5.708 11.248 1.00 67.44 222 LEU A O 1
ATOM 1849 N N . LEU A 1 223 ? -20.118 5.512 11.417 1.00 63.00 223 LEU A N 1
ATOM 1850 C CA . LEU A 1 223 ? -20.147 4.322 12.282 1.00 63.00 223 LEU A CA 1
ATOM 1851 C C . LEU A 1 223 ? -20.778 4.576 13.660 1.00 63.00 223 LEU A C 1
ATOM 1853 O O . LEU A 1 223 ? -21.113 3.632 14.372 1.00 63.00 223 LEU A O 1
ATOM 1857 N N . THR A 1 224 ? -20.949 5.838 14.052 1.00 58.12 224 THR A N 1
ATOM 1858 C CA . THR A 1 224 ? -21.371 6.210 15.412 1.00 58.12 224 THR A CA 1
ATOM 1859 C C . THR A 1 224 ? -22.842 6.619 15.504 1.00 58.12 224 THR A C 1
ATOM 1861 O O . THR A 1 224 ? -23.406 6.627 16.597 1.00 58.12 224 THR A O 1
ATOM 1864 N N . VAL A 1 225 ? -23.496 6.866 14.362 1.00 57.38 225 VAL A N 1
ATOM 1865 C CA . VAL A 1 225 ? -24.929 7.200 14.273 1.00 57.38 225 VAL A CA 1
ATOM 1866 C C . VAL A 1 225 ? -25.847 6.051 14.741 1.00 57.38 225 VAL A C 1
ATOM 1868 O O . VAL A 1 225 ? -26.766 6.324 15.516 1.00 57.38 225 VAL A O 1
ATOM 1871 N N . PRO A 1 226 ? -25.622 4.767 14.373 1.00 51.28 226 PRO A N 1
ATOM 1872 C CA . PRO A 1 226 ? -26.498 3.664 14.793 1.00 51.28 226 PRO A CA 1
ATOM 1873 C C . PRO A 1 226 ? -26.425 3.376 16.296 1.00 51.28 226 PRO A C 1
ATOM 1875 O O . PRO A 1 226 ? -27.419 3.006 16.915 1.00 51.28 226 PRO A O 1
ATOM 1878 N N . VAL A 1 227 ? -25.246 3.579 16.889 1.00 48.69 227 VAL A N 1
ATOM 1879 C CA . VAL A 1 227 ? -24.988 3.332 18.311 1.00 48.69 227 VAL A CA 1
ATOM 1880 C C . VAL A 1 227 ? -25.802 4.301 19.173 1.00 48.69 227 VAL A C 1
ATOM 1882 O O . VAL A 1 227 ? -26.476 3.872 20.102 1.00 48.69 227 VAL A O 1
ATOM 1885 N N . LEU A 1 228 ? -25.839 5.588 18.811 1.00 42.94 228 LEU A N 1
ATOM 1886 C CA . LEU A 1 228 ? -26.646 6.597 19.510 1.00 42.94 228 LEU A CA 1
ATOM 1887 C C . LEU A 1 228 ? -28.162 6.375 19.338 1.00 42.94 228 LEU A C 1
ATOM 1889 O O . LEU A 1 228 ? -28.921 6.587 20.282 1.00 42.94 228 LEU A O 1
ATOM 1893 N N . GLY A 1 229 ? -28.607 5.894 18.170 1.00 39.19 229 GLY A N 1
ATOM 1894 C CA . GLY A 1 229 ? -30.016 5.559 17.918 1.00 39.19 229 GLY A CA 1
ATOM 1895 C C . GLY A 1 229 ? -30.513 4.317 18.674 1.00 39.19 229 GLY A C 1
ATOM 1896 O O . GLY A 1 229 ? -31.670 4.273 19.086 1.00 39.19 229 GLY A O 1
ATOM 1897 N N . GLY A 1 230 ? -29.642 3.330 18.913 1.00 44.50 230 GLY A N 1
ATOM 1898 C CA . GLY A 1 230 ? -29.956 2.142 19.718 1.00 44.50 230 GLY A CA 1
ATOM 1899 C C . GLY A 1 230 ? -30.116 2.443 21.213 1.00 44.50 230 GLY A C 1
ATOM 1900 O O . GLY A 1 230 ? -30.989 1.870 21.866 1.00 44.50 230 GLY A O 1
ATOM 1901 N N . PHE A 1 231 ? -29.346 3.395 21.750 1.00 41.72 231 PHE A N 1
ATOM 1902 C CA . PHE A 1 231 ? -29.503 3.843 23.138 1.00 41.72 231 PHE A CA 1
ATOM 1903 C C . PHE A 1 231 ? -30.827 4.574 23.381 1.00 41.72 231 PHE A C 1
ATOM 1905 O O . PHE A 1 231 ? -31.432 4.373 24.429 1.00 41.72 231 PHE A O 1
ATOM 1912 N N . ALA A 1 232 ? -31.334 5.324 22.397 1.00 40.12 232 ALA A N 1
ATOM 1913 C CA . ALA A 1 232 ? -32.640 5.982 22.489 1.00 40.12 232 ALA A CA 1
ATOM 1914 C C . ALA A 1 232 ? -33.828 4.996 22.568 1.00 40.12 232 ALA A C 1
ATOM 1916 O O . ALA A 1 232 ? -34.893 5.357 23.061 1.00 40.12 232 ALA A O 1
ATOM 1917 N N . LEU A 1 233 ? -33.659 3.750 22.102 1.00 36.28 233 LEU A N 1
ATOM 1918 C CA . LEU A 1 233 ? -34.668 2.690 22.239 1.00 36.28 233 LEU A CA 1
ATOM 1919 C C . LEU A 1 233 ? -34.543 1.935 23.571 1.00 36.28 233 LEU A C 1
ATOM 1921 O O . LEU A 1 233 ? -35.556 1.527 24.136 1.00 36.28 233 LEU A O 1
ATOM 1925 N N . ALA A 1 234 ? -33.328 1.785 24.111 1.00 38.84 234 ALA A N 1
ATOM 1926 C CA . ALA A 1 234 ? -33.107 1.153 25.414 1.00 38.84 234 ALA A CA 1
ATOM 1927 C C . ALA A 1 234 ? -33.602 2.021 26.587 1.00 38.84 234 ALA A C 1
ATOM 1929 O O . ALA A 1 234 ? -34.074 1.483 27.586 1.00 38.84 234 ALA A O 1
ATOM 1930 N N . THR A 1 235 ? -33.577 3.350 26.449 1.00 43.31 235 THR A N 1
ATOM 1931 C CA . THR A 1 235 ? -34.165 4.284 27.426 1.00 43.31 235 THR A CA 1
ATOM 1932 C C . THR A 1 235 ? -35.699 4.269 27.441 1.00 43.31 235 THR A C 1
ATOM 1934 O O . THR A 1 235 ? -36.293 4.840 28.347 1.00 43.31 235 THR A O 1
ATOM 1937 N N . GLY A 1 236 ? -36.352 3.615 26.471 1.00 33.88 236 GLY A N 1
ATOM 1938 C CA . GLY A 1 236 ? -37.810 3.452 26.421 1.00 33.88 236 GLY A CA 1
ATOM 1939 C C . GLY A 1 236 ? -38.345 2.144 27.022 1.00 33.88 236 GLY A C 1
ATOM 1940 O O . GLY A 1 236 ? -39.558 1.947 27.011 1.00 33.88 236 GLY A O 1
ATOM 1941 N N . ILE A 1 237 ? -37.478 1.236 27.499 1.00 35.78 237 ILE A N 1
ATOM 1942 C CA . ILE A 1 237 ? -37.862 -0.121 27.957 1.00 35.78 237 ILE A CA 1
ATOM 1943 C C . ILE A 1 237 ? -37.498 -0.396 29.439 1.00 35.78 237 ILE A C 1
ATOM 1945 O O . ILE A 1 237 ? -37.796 -1.477 29.945 1.00 35.78 237 ILE A O 1
ATOM 1949 N N . PHE A 1 238 ? -36.942 0.568 30.183 1.00 35.28 238 PHE A N 1
ATOM 1950 C CA . PHE A 1 238 ? -36.678 0.422 31.628 1.00 35.28 238 PHE A CA 1
ATOM 1951 C C . PHE A 1 238 ? -37.491 1.378 32.500 1.00 35.28 238 PHE A C 1
ATOM 1953 O O . PHE A 1 238 ? -37.549 2.585 32.178 1.00 35.28 238 PHE A O 1
#

Secondary structure (DSSP, 8-state):
--HHHHHHHHHHHHHHHS-HHHHHHHTTHHHHHHIIIIIIHHHHHHHHHHHHHHHHHHHHHHHHHHHHHHIIIIIHHHHHHHHHHHHHHHHHHHHHHHHHHHHHHHHHHHHHHHHHHHHHHHHHHHHTTT--HHHHHHHHHHHHHHHHHHHHHHHHHHHHHHHHHHHHHHHHHHHHHHHHHHHHHHHHHT-EETTTEE----------HHHHHHHHHHHHHHHHHHHHHHHHHHTT--

Sequence (238 aa):
MLPESDFYKNKQKFLEFFKVEELLLKSHFKQLGEFIAETLLENSRKKIIESNCNKALKVIEKLQKTITTTIDRQIKPTIKELENAQPETYDKLDYSRDKFVSNLNNSVSKEIERFKPDFRIEMYERIEKDIGNKECKEIFENEREQRTEKLRENIERCLNECKEQFSKDIKKEIGQFEERIKDSLVMLNHINLDSGFDINFNIHSGIDKLGLFSSIGGLILLLTVPVLGGFALATGIF

Solvent-accessible surface area (backbone atoms only — not comparable to full-atom values): 13209 Å² total; per-residue (Å²): 132,70,74,64,63,59,52,54,52,53,50,48,59,49,44,74,76,46,44,69,68,58,50,45,59,74,64,40,52,64,60,52,51,49,42,48,64,58,53,50,46,48,53,49,51,54,51,50,52,52,52,49,50,55,53,51,48,53,52,49,54,52,47,52,54,45,52,53,50,45,42,66,71,47,52,50,53,52,51,50,50,54,61,54,46,49,58,56,45,51,54,51,49,51,50,44,50,52,49,35,53,50,52,37,53,54,51,44,49,54,55,57,64,49,49,58,58,58,52,51,52,55,52,49,64,50,53,76,65,72,59,54,73,70,56,49,52,54,50,49,54,51,52,50,52,55,52,50,51,51,50,51,54,51,44,52,48,46,47,50,56,39,48,54,51,40,52,52,52,48,52,49,55,52,50,54,52,53,48,55,53,50,54,51,43,55,56,56,36,65,44,68,42,97,76,84,48,79,52,76,55,90,70,76,86,85,76,53,68,67,64,57,55,50,50,52,55,55,52,55,54,60,72,48,53,63,59,57,55,52,51,64,56,56,70,72,75,114

Mean predicted aligned error: 13.5 Å